Protein AF-A0A9D9LD40-F1 (afdb_monomer)

Nearest PDB structures (foldseek):
  7kv1-assembly2_B  TM=4.512E-01  e=3.272E+00  Bacteroides uniformis ATCC 8492
  7v1m-assembly1_H  TM=1.957E-01  e=2.799E+00  Homo sapiens

Solvent-accessible surface area (backbone atoms only — not comparable to full-atom values): 10140 Å² total; per-residue (Å²): 110,72,76,48,33,75,79,38,49,68,60,31,50,49,57,53,47,55,66,62,25,74,88,54,31,44,98,72,27,47,59,48,51,46,102,87,42,67,86,43,57,56,64,64,54,61,43,52,51,49,54,52,50,46,51,56,40,19,72,72,70,75,53,64,65,59,68,61,50,52,56,50,50,57,48,50,52,40,30,52,50,31,47,54,64,69,35,19,78,81,74,60,50,53,25,43,73,62,44,63,86,60,51,81,81,49,103,51,63,59,89,67,59,61,92,91,62,84,60,82,35,70,67,43,31,52,46,49,32,52,30,26,48,34,47,22,54,48,22,48,60,46,23,77,82,40,66,84,30,45,65,50,19,55,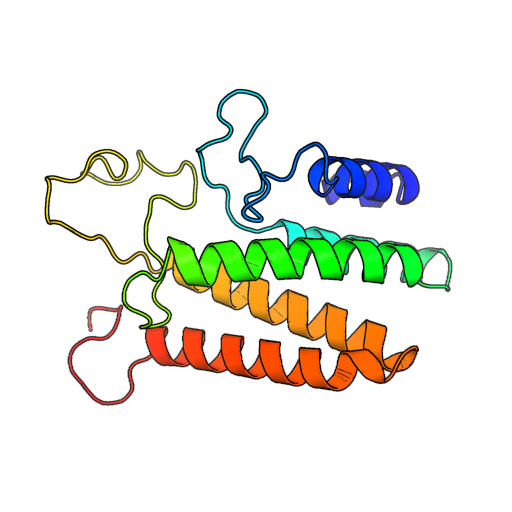52,23,48,50,50,26,50,48,28,50,47,51,55,57,39,92,84,58,107,70,44,84,62,90,130

pLDDT: mean 71.24, std 18.13, range [35.47, 97.19]

Sequence (179 aa):
MPALTLVDSNFGKQQLSVLLEAVYMHTSGQLPAYEWNFGDVNAPVHAWSTIFTYRLDKMRTGVGDTQWLKACFNKLSLNFTWWVNRVDLSGRNVFEGGFLGLDNISPIDRSNLRAGVTLEQSDGTAWMTLFSQNMVEIAAELSMSDPSYAPMTLKFVGHSMWIAAAMDRVGDDTGMWDE

Mean predicted aligned error: 11.38 Å

Secondary structure (DSSP, 8-state):
-HHHHTT-HHHHHHHHHHHTSTTTS-TTSPPPSBTTBTT-----THHHHHHHHHHHHHHHHSS--HHHHHHHHHHHHHHHHHHHHHH-TTSSS--BS-TTS-TTSSSS-TTSPPTT---B-HHHHHHHHHHHHHHHHHHHHHHTT-GGGHHHHHHHHHHHHHHHHHHH-TTSS--SS--

Radius of gyration: 17.43 Å; Cα contacts (8 Å, |Δi|>4): 215; chains: 1; bounding box: 48×30×49 Å

Foldseek 3Di:
DLVVLVVPLVVLLVVLCVQLDPVQQDPQLQRAPDPPGRPDAELPCSLVSLLSSQVSVCVVVVDGPLVSLVSSLVSLVSNLVSQQVPQPVVNQLFGFADHHVCLPVDPDRRHDDDPPDTDGDPVNLVSSLVSLVSSLVSLVVSCVVPVVSVVVNVVSVVSNVSSVCSQVVPPDPDHPDDD

Structure (mmCIF, N/CA/C/O backbone):
data_AF-A0A9D9LD40-F1
#
_entry.id   AF-A0A9D9LD40-F1
#
loop_
_atom_site.group_PDB
_atom_site.id
_atom_site.type_symbol
_atom_site.label_atom_id
_atom_site.label_alt_id
_atom_site.label_comp_id
_atom_site.label_asym_id
_atom_site.label_entity_id
_atom_site.label_seq_id
_atom_site.pdbx_PDB_ins_code
_atom_site.Cartn_x
_atom_site.Cartn_y
_atom_site.Cartn_z
_atom_site.occupancy
_atom_site.B_iso_or_equiv
_atom_site.auth_seq_id
_atom_site.auth_comp_id
_atom_site.auth_asym_id
_atom_site.auth_atom_id
_atom_site.pdbx_PDB_model_num
ATOM 1 N N . MET A 1 1 ? -13.020 10.174 -4.757 1.00 55.22 1 MET A N 1
ATOM 2 C CA . MET A 1 1 ? -13.313 9.554 -3.443 1.00 55.22 1 MET A CA 1
ATOM 3 C C . MET A 1 1 ? -13.100 10.482 -2.237 1.00 55.22 1 MET A C 1
ATOM 5 O O . MET A 1 1 ? -14.052 10.615 -1.479 1.00 55.22 1 MET A O 1
ATOM 9 N N . PRO A 1 2 ? -11.961 11.188 -2.049 1.00 51.31 2 PRO A N 1
ATOM 10 C CA . PRO A 1 2 ? -11.686 11.944 -0.809 1.00 51.31 2 PRO A CA 1
ATOM 11 C C . PRO A 1 2 ? -12.700 13.053 -0.489 1.00 51.31 2 PRO A C 1
ATOM 13 O O . PRO A 1 2 ? -13.013 13.300 0.672 1.00 51.31 2 PRO A O 1
ATOM 16 N N . ALA A 1 3 ? -13.245 13.699 -1.526 1.00 59.94 3 ALA A N 1
ATOM 17 C CA . ALA A 1 3 ? -14.232 14.767 -1.381 1.00 59.94 3 ALA A CA 1
ATOM 18 C C . ALA A 1 3 ? -15.560 14.287 -0.762 1.00 59.94 3 ALA A C 1
ATOM 20 O O . ALA A 1 3 ? -16.191 15.036 -0.025 1.00 59.94 3 ALA A O 1
ATOM 21 N N . LEU A 1 4 ? -15.967 13.037 -1.014 1.00 61.47 4 LEU A N 1
ATOM 22 C CA . LEU A 1 4 ? -17.199 12.470 -0.451 1.00 61.47 4 LEU A CA 1
ATOM 23 C C . LEU A 1 4 ? -17.014 12.076 1.015 1.00 61.47 4 LEU A C 1
ATOM 25 O O . LEU A 1 4 ? -17.920 12.288 1.814 1.00 61.47 4 LEU A O 1
ATOM 29 N N . THR A 1 5 ? -15.818 11.618 1.397 1.00 59.72 5 THR A N 1
ATOM 30 C CA . THR A 1 5 ? -15.482 11.324 2.798 1.00 59.72 5 THR A CA 1
ATOM 31 C C . THR A 1 5 ? -15.589 12.571 3.688 1.00 59.72 5 THR A C 1
ATOM 33 O O . THR A 1 5 ? -15.908 12.469 4.873 1.00 59.72 5 THR A O 1
ATOM 36 N N . LEU A 1 6 ? -15.388 13.774 3.131 1.00 62.31 6 LEU A N 1
ATOM 37 C CA . LEU A 1 6 ? -15.593 15.038 3.849 1.00 62.31 6 LEU A CA 1
ATOM 38 C C . LEU A 1 6 ? -17.066 15.320 4.184 1.00 62.31 6 LEU A C 1
ATOM 40 O O . LEU A 1 6 ? -17.320 16.084 5.110 1.00 62.31 6 LEU A O 1
ATOM 44 N N . VAL A 1 7 ? -18.022 14.697 3.502 1.00 70.25 7 VAL A N 1
ATOM 45 C CA . VAL A 1 7 ? -19.457 14.876 3.770 1.00 70.25 7 VAL A CA 1
ATOM 46 C C . VAL A 1 7 ? -20.017 13.676 4.537 1.00 70.25 7 VAL A C 1
ATOM 48 O O . VAL A 1 7 ? -20.700 13.865 5.538 1.00 70.25 7 VAL A O 1
ATOM 51 N N . ASP A 1 8 ? -19.660 12.457 4.128 1.00 74.50 8 ASP A N 1
ATOM 52 C CA . ASP A 1 8 ? -20.092 11.203 4.750 1.00 74.50 8 ASP A CA 1
ATOM 53 C C . ASP A 1 8 ? -18.932 10.192 4.768 1.00 74.50 8 ASP A C 1
ATOM 55 O O . ASP A 1 8 ? -18.522 9.649 3.735 1.00 74.50 8 ASP A O 1
ATOM 59 N N . SER A 1 9 ? -18.376 9.942 5.960 1.00 73.50 9 SER A N 1
ATOM 60 C CA . SER A 1 9 ? -17.251 9.014 6.114 1.00 73.50 9 SER A CA 1
ATOM 61 C C . SER A 1 9 ? -17.658 7.556 5.910 1.00 73.50 9 SER A C 1
ATOM 63 O O . SER A 1 9 ? -16.861 6.787 5.373 1.00 73.50 9 SER A O 1
ATOM 65 N N . ASN A 1 10 ? -18.890 7.172 6.255 1.00 72.94 10 ASN A N 1
ATOM 66 C CA . ASN A 1 10 ? -19.381 5.808 6.067 1.00 72.94 10 ASN A CA 1
ATOM 67 C C . ASN A 1 10 ? -19.592 5.505 4.585 1.00 72.94 10 ASN A C 1
ATOM 69 O O . ASN A 1 10 ? -19.158 4.458 4.104 1.00 72.94 10 ASN A O 1
ATOM 73 N N . PHE A 1 11 ? -20.179 6.442 3.842 1.00 72.50 11 PHE A N 1
ATOM 74 C CA . PHE A 1 11 ? -20.323 6.309 2.397 1.00 72.50 11 PHE A CA 1
ATOM 75 C C . PHE A 1 11 ? -18.958 6.290 1.695 1.00 72.50 11 PHE A C 1
ATOM 77 O O . PHE A 1 11 ? -18.707 5.425 0.856 1.00 72.50 11 PHE A O 1
ATOM 84 N N . GLY A 1 12 ? -18.027 7.170 2.084 1.00 71.00 12 GLY A N 1
ATOM 85 C CA . GLY A 1 12 ? -16.656 7.166 1.556 1.00 71.00 12 GLY A CA 1
ATOM 86 C C . GLY A 1 12 ? -15.923 5.840 1.800 1.00 71.00 12 GLY A C 1
ATOM 87 O O . GLY A 1 12 ? -15.297 5.297 0.885 1.00 71.00 12 GLY A O 1
ATOM 88 N N . LYS A 1 13 ? -16.058 5.26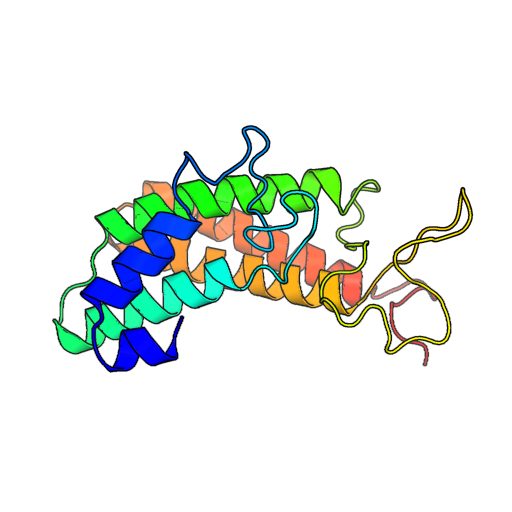6 3.006 1.00 74.25 13 LYS A N 1
ATOM 89 C CA . LYS A 1 13 ? -15.543 3.926 3.327 1.00 74.25 13 LYS A CA 1
ATOM 90 C C . LYS A 1 13 ? -16.197 2.840 2.482 1.00 74.25 13 LYS A C 1
ATOM 92 O O . LYS A 1 13 ? -15.481 1.978 1.979 1.00 74.25 13 LYS A O 1
ATOM 97 N N . GLN A 1 14 ? -17.519 2.853 2.308 1.00 75.44 14 GLN A N 1
ATOM 98 C CA . GLN A 1 14 ? -18.219 1.862 1.481 1.00 75.44 14 GLN A CA 1
ATOM 99 C C . GLN A 1 14 ? -17.734 1.904 0.032 1.00 75.44 14 GLN A C 1
ATOM 101 O O . GLN A 1 14 ? -17.376 0.868 -0.517 1.00 75.44 14 GLN A O 1
ATOM 106 N N . GLN A 1 15 ? -17.616 3.095 -0.551 1.00 68.69 15 GLN A N 1
ATOM 107 C CA . GLN A 1 15 ? -17.140 3.270 -1.923 1.00 68.69 15 GLN A CA 1
ATOM 108 C C . GLN A 1 15 ? -15.704 2.750 -2.125 1.00 68.69 15 GLN A C 1
ATOM 110 O O . GLN A 1 15 ? -15.427 2.043 -3.092 1.00 68.69 15 GLN A O 1
ATOM 115 N N . LEU A 1 16 ? -14.793 3.024 -1.183 1.00 68.25 16 LEU A N 1
ATOM 116 C CA . LEU A 1 16 ? -13.445 2.439 -1.201 1.00 68.25 16 LEU A CA 1
ATOM 117 C C . LEU A 1 16 ? -13.458 0.921 -0.973 1.00 68.25 16 LEU A C 1
ATOM 119 O O . LEU A 1 16 ? -12.677 0.203 -1.591 1.00 68.25 16 LEU A O 1
ATOM 123 N N . SER A 1 17 ? -14.342 0.422 -0.107 1.00 68.25 17 SER A N 1
ATOM 124 C CA . SER A 1 17 ? -14.444 -1.013 0.186 1.00 68.25 17 SER A CA 1
ATOM 125 C C . SER A 1 17 ? -14.890 -1.814 -1.030 1.00 68.25 17 SER A C 1
ATOM 127 O O . SER A 1 17 ? -14.349 -2.898 -1.230 1.00 68.25 17 SER A O 1
ATOM 129 N N . VAL A 1 18 ? -15.816 -1.263 -1.825 1.00 61.12 18 VAL A N 1
ATOM 130 C CA . VAL A 1 18 ? -16.312 -1.844 -3.083 1.00 61.12 18 VAL A CA 1
ATOM 131 C C . VAL A 1 18 ? -15.194 -1.913 -4.122 1.00 61.12 18 VAL A C 1
ATOM 133 O O . VAL A 1 18 ? -14.942 -2.975 -4.680 1.00 61.12 18 VAL A O 1
ATOM 136 N N . LEU A 1 19 ? -14.444 -0.824 -4.325 1.00 59.41 19 LEU A N 1
ATOM 137 C CA . LEU A 1 19 ? -13.310 -0.823 -5.263 1.00 59.41 19 LEU A CA 1
ATOM 138 C C . LEU A 1 19 ? -12.200 -1.799 -4.856 1.00 59.41 19 LEU A C 1
ATOM 140 O O . LEU A 1 19 ? -11.522 -2.365 -5.706 1.00 59.41 19 LEU A O 1
ATOM 144 N N . LEU A 1 20 ? -12.022 -2.012 -3.553 1.00 58.59 20 LEU A N 1
ATOM 145 C CA . LEU A 1 20 ? -11.068 -2.976 -3.015 1.00 58.59 20 LEU A CA 1
ATOM 146 C C . LEU A 1 20 ? -11.689 -4.371 -2.814 1.00 58.59 20 LEU A C 1
ATOM 148 O O . LEU A 1 20 ? -11.047 -5.249 -2.239 1.00 58.59 20 LEU A O 1
ATOM 152 N N . GLU A 1 21 ? -12.949 -4.606 -3.173 1.00 56.00 21 GLU A N 1
ATOM 153 C CA . GLU A 1 21 ? -13.633 -5.871 -2.909 1.00 56.00 21 GLU A CA 1
ATOM 154 C C . GLU A 1 21 ? -13.101 -7.001 -3.796 1.00 56.00 21 GLU A C 1
ATOM 156 O O . GLU A 1 21 ? -12.705 -6.792 -4.940 1.00 56.00 21 GLU A O 1
ATOM 161 N N . ALA A 1 22 ? -13.082 -8.228 -3.263 1.00 46.62 22 ALA A N 1
ATOM 162 C CA . ALA A 1 22 ? -12.493 -9.387 -3.943 1.00 46.62 22 ALA A CA 1
ATOM 163 C C . ALA A 1 22 ? -13.195 -9.742 -5.267 1.00 46.62 22 ALA A C 1
ATOM 165 O O . ALA A 1 22 ? -12.624 -10.447 -6.087 1.00 46.62 22 ALA A O 1
ATOM 166 N N . VAL A 1 23 ? -14.421 -9.252 -5.471 1.00 50.12 23 VAL A N 1
ATOM 167 C CA . VAL A 1 23 ? -15.187 -9.438 -6.711 1.00 50.12 23 VAL A CA 1
ATOM 168 C C . VAL A 1 23 ? -14.646 -8.553 -7.840 1.00 50.12 23 VAL A C 1
ATOM 170 O O . VAL A 1 23 ? -14.732 -8.928 -9.004 1.00 50.12 23 VAL A O 1
ATOM 173 N N . TYR A 1 24 ? -14.054 -7.406 -7.494 1.00 50.97 24 TYR A N 1
ATOM 174 C CA . TYR A 1 24 ? -13.469 -6.459 -8.444 1.00 50.97 24 TYR A CA 1
ATOM 175 C C . TYR A 1 24 ? -11.956 -6.632 -8.592 1.00 50.97 24 TYR A C 1
ATOM 177 O O . TYR A 1 24 ? -11.395 -6.216 -9.600 1.00 50.97 24 TYR A O 1
ATOM 185 N N . MET A 1 25 ? -11.288 -7.271 -7.627 1.00 52.81 25 MET A N 1
ATOM 186 C CA . MET A 1 25 ? -9.866 -7.593 -7.717 1.00 52.81 25 MET A CA 1
ATOM 187 C C . MET A 1 25 ? -9.651 -8.889 -8.505 1.00 52.81 25 MET A C 1
ATOM 189 O O . MET A 1 25 ? -10.124 -9.956 -8.116 1.00 52.81 25 MET A O 1
ATOM 193 N N . HIS A 1 26 ? -8.877 -8.817 -9.589 1.00 56.31 26 HIS A N 1
ATOM 194 C CA . HIS A 1 26 ? -8.456 -10.017 -10.308 1.00 56.31 26 HIS A CA 1
ATOM 195 C C . HIS A 1 26 ? -7.624 -10.923 -9.381 1.00 56.31 26 HIS A C 1
ATOM 197 O O . HIS A 1 26 ? -6.902 -10.430 -8.515 1.00 56.31 26 HIS A O 1
ATOM 203 N N . THR A 1 27 ? -7.649 -12.246 -9.582 1.00 56.69 27 THR A N 1
ATOM 204 C CA . THR A 1 27 ? -6.955 -13.232 -8.717 1.00 56.69 27 THR A CA 1
ATOM 205 C C . THR A 1 27 ? -5.446 -13.002 -8.594 1.00 56.69 27 THR A C 1
ATOM 207 O O . THR A 1 27 ? -4.824 -13.450 -7.635 1.00 56.69 27 THR A O 1
ATOM 210 N N . SER A 1 28 ? -4.856 -12.267 -9.537 1.00 56.25 28 SER A N 1
ATOM 211 C CA . SER A 1 28 ? -3.455 -11.840 -9.499 1.00 56.25 28 SER A CA 1
ATOM 212 C C . SER A 1 28 ? -3.176 -10.641 -8.583 1.00 56.25 28 SER A C 1
ATOM 214 O O . SER A 1 28 ? -2.018 -10.256 -8.466 1.00 56.25 28 SER A O 1
ATOM 216 N N . GLY A 1 29 ? -4.196 -10.016 -7.985 1.00 58.91 29 GLY A N 1
ATOM 217 C CA . GLY A 1 29 ? -4.085 -8.786 -7.192 1.00 58.91 29 GLY A CA 1
ATOM 218 C C . GLY A 1 29 ? -4.260 -7.483 -7.987 1.00 58.91 29 GLY A C 1
ATOM 219 O O . GLY A 1 29 ? -4.099 -6.398 -7.425 1.00 58.91 29 GLY A O 1
ATOM 220 N N . GLN A 1 30 ? -4.589 -7.557 -9.282 1.00 61.09 30 GLN A N 1
ATOM 221 C CA . GLN A 1 30 ? -4.833 -6.365 -10.102 1.00 61.09 30 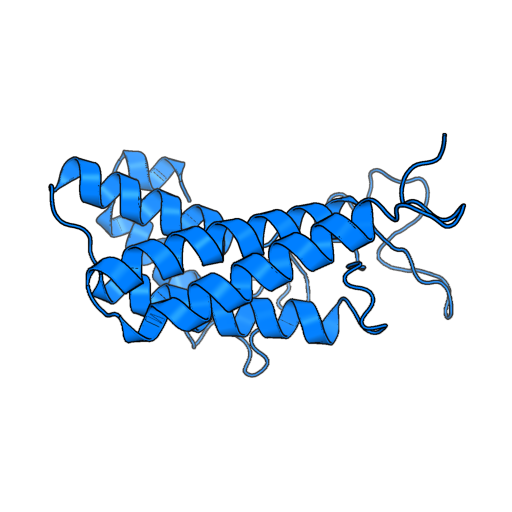GLN A CA 1
ATOM 222 C C . GLN A 1 30 ? -6.160 -5.713 -9.699 1.00 61.09 30 GLN A C 1
ATOM 224 O O . GLN A 1 30 ? -7.189 -6.389 -9.627 1.00 61.09 30 GLN A O 1
ATOM 229 N N . LEU A 1 31 ? -6.123 -4.402 -9.453 1.00 60.06 31 LEU A N 1
ATOM 230 C CA . LEU A 1 31 ? -7.316 -3.567 -9.348 1.00 60.06 31 LEU A CA 1
ATOM 231 C C . LEU A 1 31 ? -7.621 -2.982 -10.734 1.00 60.06 31 LEU A C 1
ATOM 233 O O . LEU A 1 31 ? -6.689 -2.519 -11.393 1.00 60.06 31 LEU A O 1
ATOM 237 N N . PRO A 1 32 ? -8.882 -2.993 -11.187 1.00 54.28 32 PRO A N 1
ATOM 238 C CA . PRO A 1 32 ? -9.248 -2.456 -12.488 1.00 54.28 32 PRO A CA 1
ATOM 239 C C . PRO A 1 32 ? -9.164 -0.928 -12.498 1.00 54.28 32 PRO A C 1
ATOM 241 O O . PRO A 1 32 ? -9.527 -0.277 -11.518 1.00 54.28 32 PRO A O 1
ATOM 244 N N . ALA A 1 33 ? -8.714 -0.347 -13.612 1.00 49.59 33 ALA A N 1
ATOM 245 C CA . ALA A 1 33 ? -8.673 1.104 -13.769 1.00 49.59 33 ALA A CA 1
ATOM 246 C C . ALA A 1 33 ? -10.079 1.727 -13.838 1.00 49.59 33 ALA A C 1
ATOM 248 O O . ALA A 1 33 ? -10.343 2.735 -13.185 1.00 49.59 33 ALA A O 1
ATOM 249 N N . TYR A 1 34 ? -11.002 1.143 -14.602 1.00 48.31 34 TYR A N 1
ATOM 250 C CA . TYR A 1 34 ? -12.391 1.604 -14.706 1.00 48.31 34 TYR A CA 1
ATOM 251 C C . TYR A 1 34 ? -13.289 0.495 -15.273 1.00 48.31 34 TYR A C 1
ATOM 253 O O . TYR A 1 34 ? -12.805 -0.469 -15.861 1.00 48.31 34 TYR A O 1
ATOM 261 N N . GLU A 1 35 ? -14.609 0.643 -15.117 1.00 35.47 35 GLU A N 1
ATOM 262 C CA . GLU A 1 35 ? -15.647 -0.365 -15.434 1.00 35.47 35 GLU A CA 1
ATOM 263 C C . GLU A 1 35 ? -15.658 -0.856 -16.897 1.00 35.47 35 GLU A C 1
ATOM 265 O O . GLU A 1 35 ? -16.314 -1.845 -17.216 1.00 35.47 35 GLU A O 1
ATOM 270 N N . TRP A 1 36 ? -14.918 -0.183 -17.782 1.00 35.91 36 TRP A N 1
ATOM 271 C CA . TRP A 1 36 ? -14.899 -0.424 -19.226 1.00 35.91 36 TRP A CA 1
ATOM 272 C C . TRP A 1 36 ? -13.562 -0.976 -19.747 1.00 35.91 36 TRP A C 1
ATOM 274 O O . TRP A 1 36 ? -13.507 -1.418 -20.893 1.00 35.91 36 TRP A O 1
ATOM 284 N N . ASN A 1 37 ? -12.499 -0.995 -18.927 1.00 38.69 37 ASN A N 1
ATOM 285 C CA . ASN A 1 37 ? -11.225 -1.633 -19.270 1.00 38.69 37 ASN A CA 1
ATOM 286 C C . ASN A 1 37 ? -10.510 -2.169 -18.018 1.00 38.69 37 ASN A C 1
ATOM 288 O O . ASN A 1 37 ? -9.788 -1.460 -17.318 1.00 38.69 37 ASN A O 1
ATOM 292 N N . PHE A 1 38 ? -10.703 -3.462 -17.754 1.00 39.19 38 PHE A N 1
ATOM 293 C CA . PHE A 1 38 ? -10.135 -4.155 -16.593 1.00 39.19 38 PHE A CA 1
ATOM 294 C C . PHE A 1 38 ? -8.621 -4.410 -16.701 1.00 39.19 38 PHE A C 1
ATOM 296 O O . PHE A 1 38 ? -8.009 -4.794 -15.707 1.00 39.19 38 PHE A O 1
ATOM 303 N N . GLY A 1 39 ? -8.031 -4.234 -17.891 1.00 37.62 39 GLY A N 1
ATOM 304 C CA . GLY A 1 39 ? -6.599 -4.428 -18.138 1.00 37.62 39 GLY A CA 1
ATOM 305 C C . GLY A 1 39 ? -5.762 -3.156 -18.008 1.00 37.62 39 GLY A C 1
ATOM 306 O O . GLY A 1 39 ? -4.540 -3.260 -17.923 1.00 37.62 39 GLY A O 1
ATOM 307 N N . ASP A 1 40 ? -6.408 -1.990 -17.985 1.00 45.69 40 ASP A N 1
ATOM 308 C CA . ASP A 1 40 ? -5.740 -0.697 -17.890 1.00 45.69 40 ASP A CA 1
ATOM 309 C C . ASP A 1 40 ? -5.326 -0.394 -16.446 1.00 45.69 40 ASP A C 1
ATOM 311 O O . ASP A 1 40 ? -5.853 -0.979 -15.489 1.00 45.69 40 ASP A O 1
ATOM 315 N N . VAL A 1 41 ? -4.352 0.495 -16.287 1.00 51.25 41 VAL A N 1
ATOM 316 C CA . VAL A 1 41 ? -3.634 0.659 -15.029 1.00 51.25 41 VAL A CA 1
ATOM 317 C C . VAL A 1 41 ? -3.682 2.114 -14.570 1.00 51.25 41 VAL A C 1
ATOM 319 O O . VAL A 1 41 ? -3.060 2.995 -15.150 1.00 51.25 41 VAL A O 1
ATOM 322 N N . ASN A 1 42 ? -4.410 2.368 -13.481 1.00 56.22 42 ASN A N 1
ATOM 323 C CA . ASN A 1 42 ? -4.483 3.693 -12.869 1.00 56.22 42 ASN A CA 1
ATOM 324 C C . ASN A 1 42 ? -3.407 3.884 -11.801 1.00 56.22 42 ASN A C 1
ATOM 326 O O . ASN A 1 42 ? -3.040 2.938 -11.096 1.00 56.22 42 ASN A O 1
ATOM 330 N N . ALA A 1 43 ? -3.004 5.142 -11.598 1.00 57.66 43 ALA A N 1
ATOM 331 C CA . ALA A 1 43 ? -2.181 5.542 -10.465 1.00 57.66 43 ALA A CA 1
ATOM 332 C C . ALA A 1 43 ? -2.724 4.922 -9.155 1.00 57.66 43 ALA A C 1
ATOM 334 O O . ALA A 1 43 ? -3.928 5.013 -8.880 1.00 57.66 43 ALA A O 1
ATOM 335 N N . PRO A 1 44 ? -1.876 4.293 -8.323 1.00 69.88 44 PRO A N 1
ATOM 336 C CA . PRO A 1 44 ? -2.291 3.516 -7.161 1.00 69.88 44 PRO A CA 1
ATOM 337 C C . PRO A 1 44 ? -2.666 4.396 -5.954 1.00 69.88 44 PRO A C 1
ATOM 339 O O . PRO A 1 44 ? -2.212 4.221 -4.823 1.00 69.88 44 PRO A O 1
ATOM 342 N N . VAL A 1 45 ? -3.582 5.335 -6.177 1.00 77.25 45 VAL A N 1
ATOM 343 C CA . VAL A 1 45 ? -4.104 6.298 -5.195 1.00 77.25 45 VAL A CA 1
ATOM 344 C C . VAL A 1 45 ? -4.948 5.653 -4.092 1.00 77.25 45 VAL A C 1
ATOM 346 O O . VAL A 1 45 ? -5.366 6.322 -3.143 1.00 77.25 45 VAL A O 1
ATOM 349 N N . HIS A 1 46 ? -5.226 4.354 -4.203 1.00 83.50 46 HIS A N 1
ATOM 350 C CA . HIS A 1 46 ? -6.053 3.598 -3.268 1.00 83.50 46 HIS A CA 1
ATOM 351 C C . HIS A 1 46 ? -5.435 3.536 -1.866 1.00 83.50 46 HIS A C 1
ATOM 353 O O . HIS A 1 46 ? -6.159 3.678 -0.878 1.00 83.50 46 HIS A O 1
ATOM 359 N N . ALA A 1 47 ? -4.108 3.395 -1.760 1.00 87.25 47 ALA A N 1
ATOM 360 C CA . ALA A 1 47 ? -3.420 3.384 -0.469 1.00 87.25 47 ALA A CA 1
ATOM 361 C C . ALA A 1 47 ? -3.552 4.736 0.248 1.00 87.25 47 ALA A C 1
ATOM 363 O O . ALA A 1 47 ? -3.983 4.789 1.402 1.00 87.25 47 ALA A O 1
ATOM 364 N N . TRP A 1 48 ? -3.297 5.832 -0.472 1.00 87.50 48 TRP A N 1
ATOM 365 C CA . TRP A 1 48 ? -3.481 7.191 0.040 1.00 87.50 48 TRP A CA 1
ATOM 366 C C . TRP A 1 48 ? -4.934 7.466 0.450 1.00 87.50 48 TRP A C 1
ATOM 368 O O . TRP A 1 48 ? -5.205 7.941 1.553 1.00 87.50 48 TRP A O 1
ATOM 378 N N . SER A 1 49 ? -5.894 7.094 -0.401 1.00 85.31 49 SER A N 1
ATOM 379 C CA . SER A 1 49 ? -7.322 7.284 -0.119 1.00 85.31 49 SER A CA 1
ATOM 380 C C . SER A 1 49 ? -7.773 6.516 1.129 1.00 85.31 49 SER A C 1
ATOM 382 O O . SER A 1 49 ? -8.616 7.008 1.885 1.00 85.31 49 SER A O 1
ATOM 384 N N . THR A 1 50 ? -7.195 5.335 1.366 1.00 88.31 50 THR A N 1
ATOM 385 C CA . THR A 1 50 ? -7.475 4.491 2.535 1.00 88.31 50 THR A CA 1
ATOM 386 C C . THR A 1 50 ? -7.004 5.158 3.825 1.00 88.31 50 THR A C 1
ATOM 388 O O . THR A 1 50 ? -7.812 5.359 4.734 1.00 88.31 50 THR A O 1
ATOM 391 N N . ILE A 1 51 ? -5.725 5.550 3.907 1.00 91.75 51 ILE A N 1
ATOM 392 C CA . ILE A 1 51 ? -5.178 6.162 5.128 1.00 91.75 51 ILE A CA 1
ATOM 393 C C . ILE A 1 51 ? -5.798 7.535 5.405 1.00 91.75 51 ILE A C 1
ATOM 395 O O . ILE A 1 51 ? -6.116 7.848 6.554 1.00 91.75 51 ILE A O 1
ATOM 399 N N . PHE A 1 52 ? -6.059 8.326 4.358 1.00 89.75 52 PHE A N 1
ATOM 400 C CA . PHE A 1 52 ? -6.761 9.603 4.476 1.00 89.75 52 PHE A CA 1
ATOM 401 C C . PHE A 1 52 ? -8.164 9.417 5.067 1.00 89.75 52 PHE A C 1
ATOM 403 O O . PHE A 1 52 ? -8.526 10.087 6.035 1.00 89.75 52 PHE A O 1
ATOM 410 N N . THR A 1 53 ? -8.935 8.467 4.527 1.00 86.56 53 THR A N 1
ATOM 411 C CA . THR A 1 53 ? -10.300 8.181 4.990 1.00 86.56 53 THR A CA 1
ATOM 412 C C . THR A 1 53 ? -10.317 7.691 6.433 1.00 86.56 53 THR A C 1
ATOM 414 O O . THR A 1 53 ? -11.116 8.181 7.230 1.00 86.56 53 THR A O 1
ATOM 417 N N . TYR A 1 54 ? -9.405 6.786 6.795 1.00 91.06 54 TYR A N 1
ATOM 418 C CA . TYR A 1 54 ? -9.268 6.312 8.171 1.00 91.06 54 TYR A CA 1
ATOM 419 C C . TYR A 1 54 ? -8.966 7.454 9.148 1.00 91.06 54 TYR A C 1
ATOM 421 O O . TYR A 1 54 ? -9.620 7.570 10.183 1.00 91.06 54 TYR A O 1
ATOM 429 N N . ARG A 1 55 ? -7.997 8.320 8.820 1.00 91.69 55 ARG A N 1
ATOM 430 C CA . ARG A 1 55 ? -7.615 9.450 9.681 1.00 91.69 55 ARG A CA 1
ATOM 431 C C . ARG A 1 55 ? -8.755 10.440 9.854 1.00 91.69 55 ARG A C 1
ATOM 433 O 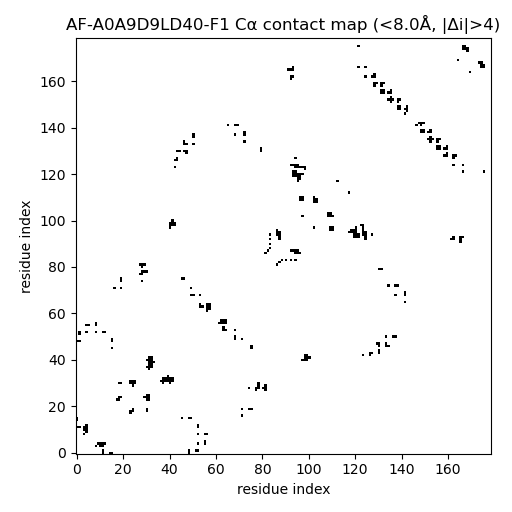O . ARG A 1 55 ? -9.015 10.862 10.976 1.00 91.69 55 ARG A O 1
ATOM 440 N N . LEU A 1 56 ? -9.436 10.787 8.765 1.00 88.12 56 LEU A N 1
ATOM 441 C CA . LEU A 1 56 ? -10.565 11.709 8.803 1.00 88.12 56 LEU A CA 1
ATOM 442 C C . LEU A 1 56 ? -11.706 11.166 9.672 1.00 88.12 56 LEU A C 1
ATOM 444 O O . LEU A 1 56 ? -12.268 11.904 10.477 1.00 88.12 56 LEU A O 1
ATOM 448 N N . ASP A 1 57 ? -12.022 9.879 9.540 1.00 87.25 57 ASP A N 1
ATOM 449 C CA . ASP A 1 57 ? -13.032 9.222 10.367 1.00 87.25 57 ASP A CA 1
ATOM 450 C C . ASP A 1 57 ? -12.620 9.195 11.847 1.00 87.25 57 ASP A C 1
ATOM 452 O O . ASP A 1 57 ? -13.369 9.672 12.697 1.00 87.25 57 ASP A O 1
ATOM 456 N N . LYS A 1 58 ? -11.380 8.779 12.144 1.00 91.25 58 LYS A N 1
ATOM 457 C CA . LYS A 1 58 ? -10.809 8.773 13.502 1.00 91.25 58 LYS A CA 1
ATOM 458 C C . LYS A 1 58 ? -10.821 10.160 14.148 1.00 91.25 58 LYS A C 1
ATOM 460 O O . LYS A 1 58 ? -11.103 10.270 15.336 1.00 91.25 58 LYS A O 1
ATOM 465 N N . MET A 1 59 ? -10.542 11.222 13.389 1.00 90.50 59 MET A N 1
ATOM 466 C CA . MET A 1 59 ? -10.615 12.604 13.884 1.00 90.50 59 MET A CA 1
ATOM 467 C C . MET A 1 59 ? -12.045 13.029 14.237 1.00 90.50 59 MET A C 1
ATOM 469 O O . MET A 1 59 ? -12.230 13.814 15.162 1.00 90.50 59 MET A O 1
ATOM 473 N N . ARG A 1 60 ? -13.054 12.532 13.513 1.00 85.81 60 ARG A N 1
ATOM 474 C CA . ARG A 1 60 ? -14.465 12.890 13.729 1.00 85.81 60 ARG A CA 1
ATOM 475 C C . ARG A 1 60 ? -15.108 12.126 14.873 1.00 85.81 60 ARG A C 1
ATOM 477 O O . ARG A 1 60 ? -15.859 12.706 15.648 1.00 85.81 60 ARG A O 1
ATOM 484 N N . THR A 1 61 ? -14.850 10.828 14.946 1.00 89.06 61 THR A N 1
ATOM 485 C CA . THR A 1 61 ? -15.481 9.924 15.916 1.00 89.06 61 THR A CA 1
ATOM 486 C C . THR A 1 61 ? -14.649 9.767 17.189 1.00 89.06 61 THR A C 1
ATOM 488 O O . THR A 1 61 ? -15.152 9.276 18.196 1.00 89.06 61 THR A O 1
ATOM 491 N N . GLY A 1 62 ? -13.367 10.147 17.147 1.00 91.19 62 GLY A N 1
ATOM 492 C CA . GLY A 1 62 ? -12.377 9.888 18.193 1.00 91.19 62 GLY A CA 1
ATOM 493 C C . GLY A 1 62 ? -11.830 8.455 18.192 1.00 91.19 62 GLY A C 1
ATOM 494 O O . GLY A 1 62 ? -10.849 8.181 18.883 1.00 91.19 62 GLY A O 1
ATOM 495 N N . VAL A 1 63 ? -12.421 7.540 17.415 1.00 90.44 63 VAL A N 1
ATOM 496 C CA . VAL A 1 63 ? -12.067 6.114 17.388 1.00 90.44 63 VAL A CA 1
ATOM 497 C C . VAL A 1 63 ? -11.850 5.664 15.947 1.00 90.44 63 VAL A C 1
ATOM 499 O O . VAL A 1 63 ? -12.719 5.808 15.094 1.00 90.44 63 VAL A O 1
ATOM 502 N N . GLY A 1 64 ? -10.676 5.099 15.669 1.00 90.38 64 GLY A N 1
ATOM 503 C CA . GLY A 1 64 ? -10.350 4.577 14.345 1.00 90.38 64 GLY A CA 1
ATOM 504 C C . GLY A 1 64 ? -10.963 3.199 14.105 1.00 90.38 64 GLY A C 1
ATOM 505 O O . GLY A 1 64 ? -10.902 2.323 14.965 1.00 90.38 64 GLY A O 1
ATOM 506 N N . ASP A 1 65 ? -11.505 2.985 12.910 1.00 93.38 65 ASP A N 1
ATOM 507 C CA . ASP A 1 65 ? -12.021 1.685 12.474 1.00 93.38 65 ASP A CA 1
ATOM 508 C C . ASP A 1 65 ? -10.879 0.754 12.037 1.00 93.38 65 ASP A C 1
ATOM 510 O O . ASP A 1 65 ? -10.527 0.633 10.859 1.00 93.38 65 ASP A O 1
ATOM 514 N N . THR A 1 66 ? -10.236 0.133 13.025 1.00 93.44 66 THR A N 1
ATOM 515 C CA . THR A 1 66 ? -9.067 -0.727 12.813 1.00 93.44 66 THR A CA 1
ATOM 516 C C . THR A 1 66 ? -9.404 -1.973 11.993 1.00 93.44 66 THR A C 1
ATOM 518 O O . THR A 1 66 ? -8.566 -2.434 11.222 1.00 93.44 66 THR A O 1
ATOM 521 N N . GLN A 1 67 ? -10.614 -2.530 12.122 1.00 92.75 67 GLN A N 1
ATOM 522 C CA . GLN A 1 67 ? -11.003 -3.714 11.347 1.00 92.75 67 GLN A CA 1
ATOM 523 C C . GLN A 1 67 ? -11.099 -3.391 9.855 1.00 92.75 67 GLN A C 1
ATOM 525 O O . GLN A 1 67 ? -10.543 -4.123 9.033 1.00 92.75 67 GLN A O 1
ATOM 530 N N . TRP A 1 68 ? -11.729 -2.264 9.509 1.00 91.12 68 TRP A N 1
ATOM 531 C CA . TRP A 1 68 ? -11.775 -1.785 8.130 1.00 91.12 68 TRP A CA 1
ATOM 532 C C . TRP A 1 68 ? -10.374 -1.524 7.567 1.00 91.12 68 TRP A C 1
ATOM 534 O O . TRP A 1 68 ? -10.057 -1.946 6.450 1.00 91.12 68 TRP A O 1
ATOM 544 N N . LEU A 1 69 ? -9.504 -0.894 8.364 1.00 93.88 69 LEU A N 1
ATOM 545 C CA . LEU A 1 69 ? -8.133 -0.597 7.956 1.00 93.88 69 LEU A CA 1
ATOM 546 C C . LEU A 1 69 ? -7.320 -1.877 7.690 1.00 93.88 69 LEU A C 1
ATOM 548 O O . LEU A 1 69 ? -6.636 -1.957 6.670 1.00 93.88 69 LEU A O 1
ATOM 552 N N . LYS A 1 70 ? -7.449 -2.907 8.544 1.00 94.69 70 LYS A N 1
ATOM 553 C CA . LYS A 1 70 ? -6.831 -4.234 8.339 1.00 94.69 70 LYS A CA 1
ATOM 554 C C . LYS A 1 70 ? -7.301 -4.886 7.041 1.00 94.69 70 LYS A C 1
ATOM 556 O O . LYS A 1 70 ? -6.488 -5.397 6.271 1.00 94.69 70 LYS A O 1
ATOM 561 N N . ALA A 1 71 ? -8.608 -4.853 6.775 1.00 89.69 71 ALA A N 1
ATOM 562 C CA . ALA A 1 71 ? -9.169 -5.427 5.557 1.00 89.69 71 ALA A CA 1
ATOM 563 C C . ALA A 1 71 ? -8.599 -4.746 4.302 1.00 89.69 71 ALA A C 1
ATOM 565 O O . ALA A 1 71 ? -8.149 -5.433 3.382 1.00 89.69 71 ALA A O 1
ATOM 566 N N . CYS A 1 72 ? -8.559 -3.410 4.284 1.00 88.44 72 CYS A N 1
ATOM 567 C CA . CYS A 1 72 ? -7.988 -2.648 3.173 1.00 88.44 72 CYS A CA 1
ATOM 568 C C . CYS A 1 72 ? -6.489 -2.919 3.008 1.00 88.44 72 CYS A C 1
ATOM 570 O O . CYS A 1 72 ? -6.034 -3.157 1.892 1.00 88.44 72 CYS A O 1
ATOM 572 N N . PHE A 1 73 ? -5.731 -2.956 4.105 1.00 93.19 73 PHE A N 1
ATOM 573 C CA . PHE A 1 73 ? -4.293 -3.219 4.084 1.00 93.19 73 PHE A CA 1
ATOM 574 C C . PHE A 1 73 ? -3.937 -4.556 3.421 1.00 93.19 73 PHE A C 1
ATOM 576 O O . PHE A 1 73 ? -3.008 -4.617 2.615 1.00 93.19 73 PHE A O 1
ATOM 583 N N . ASN A 1 74 ? -4.688 -5.623 3.707 1.00 90.44 74 ASN A N 1
ATOM 584 C CA . ASN A 1 74 ? -4.448 -6.936 3.102 1.00 90.44 74 ASN A CA 1
ATOM 585 C C . ASN A 1 74 ? -4.624 -6.899 1.577 1.00 90.44 74 ASN A C 1
ATOM 587 O O . ASN A 1 74 ? -3.781 -7.397 0.833 1.00 90.44 74 ASN A O 1
ATOM 591 N N . LYS A 1 75 ? -5.689 -6.246 1.106 1.00 86.25 75 LYS A N 1
ATOM 592 C CA . LYS A 1 75 ? -5.991 -6.078 -0.323 1.00 86.25 75 LYS A CA 1
ATOM 593 C C . LYS A 1 75 ? -4.953 -5.194 -1.021 1.00 86.25 75 LYS A C 1
ATOM 595 O O . LYS A 1 75 ? -4.444 -5.548 -2.080 1.00 86.25 75 LYS A O 1
ATOM 600 N N . LEU A 1 76 ? -4.574 -4.084 -0.391 1.00 88.19 76 LEU A N 1
ATOM 601 C CA . LEU A 1 76 ? -3.518 -3.199 -0.883 1.00 88.19 76 LEU A CA 1
ATOM 602 C C . LEU A 1 76 ? -2.155 -3.902 -0.930 1.00 88.19 76 LEU A C 1
ATOM 604 O O . LEU A 1 76 ? -1.388 -3.662 -1.853 1.00 88.19 76 LEU A O 1
ATOM 608 N N . SER A 1 77 ? -1.867 -4.811 0.004 1.00 89.94 77 SER A N 1
ATOM 609 C CA . SER A 1 77 ? -0.633 -5.609 -0.008 1.00 89.94 77 SER A CA 1
ATOM 610 C C . SER A 1 77 ? -0.571 -6.573 -1.198 1.00 89.94 77 SER A C 1
ATOM 612 O O . SER A 1 77 ? 0.494 -6.742 -1.797 1.00 89.94 77 SER A O 1
ATOM 614 N N . LEU A 1 78 ? -1.705 -7.176 -1.576 1.00 85.44 78 LEU A N 1
ATOM 615 C CA . LEU A 1 78 ? -1.807 -7.986 -2.796 1.00 85.44 78 LEU A CA 1
ATOM 616 C C . LEU A 1 78 ? -1.594 -7.122 -4.042 1.00 85.44 78 LEU A C 1
ATOM 618 O O . LEU A 1 78 ? -0.806 -7.488 -4.912 1.00 85.44 78 LEU A O 1
ATOM 622 N N . ASN A 1 79 ? -2.225 -5.947 -4.088 1.00 83.56 79 ASN A N 1
ATOM 623 C CA . ASN A 1 79 ? -2.069 -5.017 -5.201 1.00 83.56 79 ASN A CA 1
ATOM 624 C C . ASN A 1 79 ? -0.628 -4.505 -5.344 1.00 83.56 79 ASN A C 1
ATOM 626 O O . ASN A 1 79 ? -0.077 -4.532 -6.439 1.00 83.56 79 ASN A O 1
ATOM 630 N N . PHE A 1 80 ? 0.024 -4.135 -4.242 1.00 84.94 80 PHE A N 1
ATOM 631 C CA . PHE A 1 80 ? 1.434 -3.746 -4.242 1.00 84.94 80 PHE A CA 1
ATOM 632 C C . PHE A 1 80 ? 2.336 -4.871 -4.768 1.00 84.94 80 PHE A C 1
ATOM 634 O O . PHE A 1 80 ? 3.251 -4.633 -5.550 1.00 84.94 80 PHE A O 1
ATOM 641 N N . THR A 1 81 ? 2.059 -6.118 -4.379 1.00 83.25 81 THR A N 1
ATOM 642 C CA . THR A 1 81 ? 2.828 -7.279 -4.851 1.00 83.25 81 THR A CA 1
ATOM 643 C C . THR A 1 81 ? 2.641 -7.513 -6.351 1.00 83.25 81 THR A C 1
ATOM 645 O O . THR A 1 81 ? 3.600 -7.855 -7.041 1.00 83.25 81 THR A O 1
ATOM 648 N N . TRP A 1 82 ? 1.433 -7.298 -6.880 1.00 78.50 82 TRP A N 1
ATOM 649 C CA . TRP A 1 82 ? 1.188 -7.332 -8.323 1.00 78.50 82 TRP A CA 1
ATOM 650 C C . TRP A 1 82 ? 2.023 -6.278 -9.056 1.00 78.50 82 TRP A C 1
ATOM 652 O O . TRP A 1 82 ? 2.692 -6.617 -10.031 1.00 78.50 82 TRP A O 1
ATOM 662 N N . TRP A 1 83 ? 2.050 -5.044 -8.544 1.00 74.06 83 TRP A N 1
ATOM 663 C CA . TRP A 1 83 ? 2.841 -3.950 -9.108 1.00 74.06 83 TRP A CA 1
ATOM 664 C C . TRP A 1 83 ? 4.333 -4.277 -9.174 1.00 74.06 83 TRP A C 1
ATOM 666 O O . TRP A 1 83 ? 4.928 -4.195 -10.245 1.00 74.06 83 TRP A O 1
ATOM 676 N N . VAL A 1 84 ? 4.919 -4.721 -8.059 1.00 74.88 84 VAL A N 1
ATOM 677 C CA . VAL A 1 84 ? 6.338 -5.113 -8.003 1.00 74.88 84 VAL A CA 1
ATOM 678 C C . VAL A 1 84 ? 6.647 -6.242 -8.991 1.00 74.88 84 VAL A C 1
ATOM 680 O O . VAL A 1 84 ? 7.642 -6.179 -9.696 1.00 74.88 84 VAL A O 1
ATOM 683 N N . ASN A 1 85 ? 5.783 -7.253 -9.108 1.00 67.88 85 ASN A N 1
ATOM 684 C CA . ASN A 1 85 ? 6.078 -8.424 -9.942 1.00 67.88 85 ASN A CA 1
ATOM 685 C C . ASN A 1 85 ? 5.819 -8.230 -11.444 1.00 67.88 85 ASN A C 1
ATOM 687 O O . ASN A 1 85 ? 6.411 -8.936 -12.259 1.00 67.88 85 ASN A O 1
ATOM 691 N N . ARG A 1 86 ? 4.867 -7.373 -11.831 1.00 61.72 86 ARG A N 1
ATOM 692 C CA . ARG A 1 86 ? 4.446 -7.226 -13.237 1.00 61.72 86 ARG A CA 1
ATOM 693 C C . ARG A 1 86 ? 5.043 -6.018 -13.930 1.00 61.72 86 ARG A C 1
ATOM 695 O O . ARG A 1 86 ? 5.137 -6.040 -15.152 1.00 61.72 86 ARG A O 1
ATOM 702 N N . VAL A 1 87 ? 5.399 -4.994 -13.165 1.00 58.31 87 VAL A N 1
ATOM 703 C CA . VAL A 1 87 ? 5.752 -3.681 -13.706 1.00 58.31 87 VAL A CA 1
ATOM 704 C C . VAL A 1 87 ? 7.219 -3.323 -13.456 1.00 58.31 87 VAL A C 1
ATOM 706 O O . VAL A 1 87 ? 7.762 -2.470 -14.149 1.00 58.31 87 VAL A O 1
ATOM 709 N N . ASP A 1 88 ? 7.891 -4.056 -12.564 1.00 58.78 88 ASP A N 1
ATOM 710 C CA . ASP A 1 88 ? 9.350 -4.104 -12.449 1.00 58.78 88 ASP A CA 1
ATOM 711 C C . ASP A 1 88 ? 9.874 -5.490 -12.876 1.00 58.78 88 ASP A C 1
ATOM 713 O O . ASP A 1 88 ? 10.387 -6.282 -12.087 1.00 58.78 88 ASP A O 1
ATOM 717 N N . LEU A 1 89 ? 9.726 -5.812 -14.166 1.00 56.06 89 LEU A N 1
ATOM 718 C CA . LEU A 1 89 ? 10.154 -7.104 -14.733 1.00 56.06 89 LEU A CA 1
ATOM 719 C C . LEU A 1 89 ? 11.663 -7.361 -14.583 1.00 56.06 89 LEU A C 1
ATOM 721 O O . LEU A 1 89 ? 12.105 -8.507 -14.654 1.00 56.06 89 LEU A O 1
ATOM 725 N N . SER A 1 90 ? 12.450 -6.299 -14.391 1.00 57.81 90 SER A N 1
ATOM 726 C CA . SER A 1 90 ? 13.904 -6.368 -14.238 1.00 57.81 90 SER A CA 1
ATOM 727 C C . SER A 1 90 ? 14.381 -6.419 -12.781 1.00 57.81 90 SER A C 1
ATOM 729 O O . SER A 1 90 ? 15.574 -6.609 -12.553 1.00 57.81 90 SER A O 1
ATOM 731 N N . GLY A 1 91 ? 13.479 -6.269 -11.803 1.00 61.16 91 GLY A N 1
ATOM 732 C CA . GLY A 1 91 ? 13.813 -6.247 -10.376 1.00 61.16 91 GLY A CA 1
ATOM 733 C C . GLY A 1 91 ? 14.680 -5.055 -9.957 1.00 61.16 91 GLY A C 1
ATOM 734 O O . GLY A 1 91 ? 15.429 -5.153 -8.983 1.00 61.16 91 GLY A O 1
ATOM 735 N N . ARG A 1 92 ? 14.644 -3.953 -10.714 1.00 58.84 92 ARG A N 1
ATOM 736 C CA . ARG A 1 92 ? 15.468 -2.754 -10.487 1.00 58.84 92 ARG A CA 1
ATOM 737 C C . ARG A 1 92 ? 14.758 -1.687 -9.654 1.00 58.84 92 ARG A C 1
ATOM 739 O O . ARG A 1 92 ? 15.347 -0.645 -9.393 1.00 58.84 92 ARG A O 1
ATOM 746 N N . ASN A 1 93 ? 13.534 -1.951 -9.201 1.00 60.09 93 ASN A N 1
ATOM 747 C CA . ASN A 1 93 ? 12.636 -1.014 -8.525 1.00 60.09 93 ASN A CA 1
ATOM 748 C C . ASN A 1 93 ? 12.318 0.236 -9.366 1.00 60.09 93 ASN A C 1
ATOM 750 O O . ASN A 1 93 ? 12.037 1.299 -8.815 1.00 60.09 93 ASN A O 1
ATOM 754 N N . VAL A 1 94 ? 12.354 0.095 -10.695 1.00 55.69 94 VAL A N 1
ATOM 755 C CA . VAL A 1 94 ? 11.930 1.115 -11.660 1.00 55.69 94 VAL A CA 1
ATOM 756 C C . VAL A 1 94 ? 10.698 0.583 -12.379 1.00 55.69 94 VAL A C 1
ATOM 758 O O . VAL A 1 94 ? 10.716 -0.535 -12.890 1.00 55.69 94 VAL A O 1
ATOM 761 N N . PHE A 1 95 ? 9.615 1.357 -12.371 1.00 63.94 95 PHE A N 1
ATOM 762 C CA . PHE A 1 95 ? 8.301 0.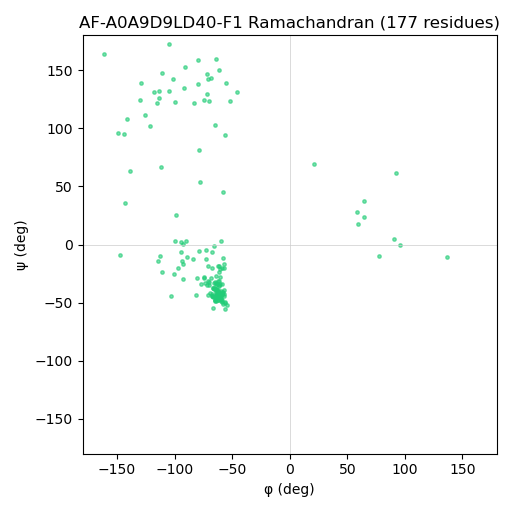898 -12.823 1.00 63.94 95 PHE A CA 1
ATOM 763 C C . PHE A 1 95 ? 7.960 1.479 -14.204 1.00 63.94 95 PHE A C 1
ATOM 765 O O . PHE A 1 95 ? 8.101 2.682 -14.435 1.00 63.94 95 PHE A O 1
ATOM 772 N N . GLU A 1 96 ? 7.508 0.621 -15.122 1.00 58.03 96 GLU A N 1
ATOM 773 C CA . GLU A 1 96 ? 7.197 0.958 -16.523 1.00 58.03 96 GLU A CA 1
ATOM 774 C C . GLU A 1 96 ? 5.673 1.048 -16.798 1.00 58.03 96 GLU A C 1
ATOM 776 O O . GLU A 1 96 ? 4.849 0.696 -15.960 1.00 58.03 96 GLU A O 1
ATOM 781 N N . GLY A 1 97 ? 5.263 1.491 -17.993 1.00 53.62 97 GLY A N 1
ATOM 782 C CA . GLY A 1 97 ? 3.929 1.156 -18.528 1.00 53.62 97 GLY A CA 1
ATOM 783 C C . GLY A 1 97 ? 2.753 2.114 -18.268 1.00 53.62 97 GLY A C 1
ATOM 784 O O . GLY A 1 97 ? 1.732 1.695 -17.735 1.00 53.62 97 GLY A O 1
ATOM 785 N N . GLY A 1 98 ? 2.827 3.361 -18.752 1.00 51.59 98 GLY A N 1
ATOM 786 C CA . GLY A 1 98 ? 1.625 4.139 -19.123 1.00 51.59 98 GLY A CA 1
ATOM 787 C C . GLY A 1 98 ? 0.685 4.490 -17.964 1.00 51.59 98 GLY A C 1
ATOM 788 O O . GLY A 1 98 ? -0.528 4.489 -18.113 1.00 51.59 98 GLY A O 1
ATOM 789 N N . PHE A 1 99 ? 1.260 4.797 -16.806 1.00 54.59 99 PHE A N 1
ATOM 790 C CA . PHE A 1 99 ? 0.641 4.818 -15.474 1.00 54.59 99 PHE A CA 1
ATOM 791 C C . PHE A 1 99 ? -0.562 5.752 -15.208 1.00 54.59 99 PHE A C 1
ATOM 793 O O . PHE A 1 99 ? -0.959 5.897 -14.047 1.00 54.59 99 PHE A O 1
ATOM 800 N N . LEU A 1 100 ? -1.084 6.491 -16.189 1.00 52.50 100 LEU A N 1
ATOM 801 C CA . LEU A 1 100 ? -1.715 7.779 -15.872 1.00 52.50 100 LEU A CA 1
ATOM 802 C C . LEU A 1 100 ? -2.896 8.225 -16.735 1.00 52.50 100 LEU A C 1
ATOM 804 O O . LEU A 1 100 ? -3.492 9.246 -16.393 1.00 52.50 100 LEU A O 1
ATOM 808 N N . GLY A 1 101 ? -3.231 7.560 -17.844 1.00 49.09 101 GLY A N 1
ATOM 809 C CA . GLY A 1 101 ? -4.179 8.151 -18.802 1.00 49.09 101 GLY A CA 1
ATOM 810 C C . GLY A 1 101 ? -3.692 9.509 -19.351 1.00 49.09 101 GLY A C 1
ATOM 811 O O . GLY A 1 101 ? -4.475 10.300 -19.875 1.00 49.09 101 GLY A O 1
ATOM 812 N N . LEU A 1 102 ? -2.388 9.799 -19.203 1.00 48.06 102 LEU A N 1
ATOM 813 C CA . LEU A 1 102 ? -1.660 10.932 -19.800 1.00 48.06 102 LEU A CA 1
ATOM 814 C C . LEU A 1 102 ? -0.901 10.477 -21.055 1.00 48.06 102 LEU A C 1
ATOM 816 O O . LEU A 1 102 ? 0.112 11.058 -21.453 1.00 48.06 102 LEU A O 1
ATOM 820 N N . ASP A 1 103 ? -1.399 9.413 -21.669 1.00 50.72 103 ASP A N 1
ATOM 821 C CA . ASP A 1 103 ? -0.811 8.661 -22.777 1.00 50.72 103 ASP A CA 1
ATOM 822 C C . ASP A 1 103 ? -0.580 9.562 -24.004 1.00 50.72 103 ASP A C 1
ATOM 824 O O . ASP A 1 103 ? 0.288 9.292 -24.828 1.00 50.72 103 ASP A O 1
ATOM 828 N N . ASN A 1 104 ? -1.295 10.693 -24.055 1.00 46.66 104 ASN A N 1
ATOM 829 C CA . ASN A 1 104 ? -1.323 11.654 -25.155 1.00 46.66 104 ASN A CA 1
ATOM 830 C C . ASN A 1 104 ? -0.445 12.908 -24.961 1.00 46.66 104 ASN A C 1
ATOM 832 O O . ASN A 1 104 ? -0.486 13.799 -25.805 1.00 46.66 104 ASN A O 1
ATOM 836 N N . ILE A 1 105 ? 0.322 13.038 -23.869 1.00 45.69 105 ILE A N 1
ATOM 837 C CA . ILE A 1 105 ? 1.147 14.247 -23.611 1.00 45.69 105 ILE A CA 1
ATOM 838 C C . ILE A 1 105 ? 2.586 14.091 -24.149 1.00 45.69 105 ILE A C 1
ATOM 840 O O . ILE A 1 105 ? 3.409 15.000 -24.074 1.00 45.69 105 ILE A O 1
ATOM 844 N N . SER A 1 106 ? 2.906 12.948 -24.759 1.00 46.66 106 SER A N 1
ATOM 845 C CA . SER A 1 106 ? 4.217 12.669 -25.351 1.00 46.66 106 SER A CA 1
ATOM 846 C C . SER A 1 106 ? 4.128 12.596 -26.873 1.00 46.66 106 SER A C 1
ATOM 848 O O . SER A 1 106 ? 3.125 12.111 -27.387 1.00 46.66 106 SER A O 1
ATOM 850 N N . PRO A 1 107 ? 5.178 12.990 -27.619 1.00 50.16 107 PRO A N 1
ATOM 851 C CA . PRO A 1 107 ? 5.229 12.787 -29.071 1.00 50.16 107 PRO A CA 1
ATOM 852 C C . PRO A 1 107 ? 5.296 11.302 -29.487 1.00 50.16 107 PRO A C 1
ATOM 854 O O . PRO A 1 107 ? 5.332 11.007 -30.680 1.00 50.16 107 PRO A O 1
ATOM 857 N N . ILE A 1 108 ? 5.329 10.374 -28.524 1.00 48.88 108 ILE A N 1
ATOM 858 C CA . ILE A 1 108 ? 5.365 8.924 -28.718 1.00 48.88 108 ILE A CA 1
ATOM 859 C C . ILE A 1 108 ? 4.100 8.324 -28.099 1.00 48.88 108 ILE A C 1
ATOM 861 O O . ILE A 1 108 ? 3.798 8.606 -26.941 1.00 48.88 108 ILE A O 1
ATOM 865 N N . ASP A 1 109 ? 3.405 7.470 -28.854 1.00 54.25 109 ASP A N 1
ATOM 866 C CA . ASP A 1 109 ? 2.325 6.626 -28.335 1.00 54.25 109 ASP A CA 1
ATOM 867 C C . ASP A 1 109 ? 2.908 5.628 -27.322 1.00 54.25 109 ASP A C 1
ATOM 869 O O . ASP A 1 109 ? 3.585 4.657 -27.673 1.00 54.25 109 ASP A O 1
ATOM 873 N N . ARG A 1 110 ? 2.687 5.926 -26.039 1.00 56.75 110 ARG A N 1
ATOM 874 C CA . ARG A 1 110 ? 3.224 5.178 -24.893 1.00 56.75 110 ARG A CA 1
ATOM 875 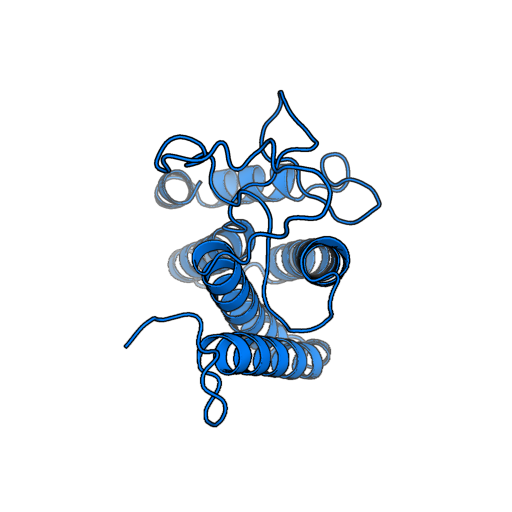C C . ARG A 1 110 ? 2.562 3.811 -24.722 1.00 56.75 110 ARG A C 1
ATOM 877 O O . ARG A 1 110 ? 3.136 2.950 -24.062 1.00 56.75 110 ARG A O 1
ATOM 884 N N . SER A 1 111 ? 1.392 3.617 -25.325 1.00 52.78 111 SER A N 1
ATOM 885 C CA . SER A 1 111 ? 0.591 2.395 -25.233 1.00 52.78 111 SER A CA 1
ATOM 886 C C . SER A 1 111 ? 0.953 1.382 -26.322 1.00 52.78 111 SER A C 1
ATOM 888 O O . SER A 1 111 ? 0.534 0.227 -26.253 1.00 52.78 111 SER A O 1
ATOM 890 N N . ASN A 1 112 ? 1.749 1.788 -27.320 1.00 54.59 112 ASN A N 1
ATOM 891 C CA . ASN A 1 112 ? 2.119 0.954 -28.462 1.00 54.59 112 ASN A CA 1
ATOM 892 C C . ASN A 1 112 ? 3.604 1.121 -28.836 1.00 54.59 112 ASN A C 1
ATOM 894 O O . ASN A 1 112 ? 3.968 1.595 -29.916 1.00 54.59 112 ASN A O 1
ATOM 898 N N . LEU A 1 113 ? 4.485 0.737 -27.907 1.00 57.84 113 LEU A N 1
ATOM 899 C CA . LEU A 1 113 ? 5.931 0.740 -28.130 1.00 57.84 113 LEU A CA 1
ATOM 900 C C . LEU A 1 113 ? 6.332 -0.327 -29.163 1.00 57.84 113 LEU A C 1
ATOM 902 O O . LEU A 1 113 ? 5.784 -1.431 -29.197 1.00 57.84 113 LEU A O 1
ATOM 906 N N . ARG A 1 114 ? 7.331 -0.018 -30.005 1.00 57.41 114 ARG A N 1
ATOM 907 C CA . ARG A 1 114 ? 7.943 -1.019 -30.897 1.00 57.41 114 ARG A CA 1
ATOM 908 C C . ARG A 1 114 ? 8.441 -2.206 -30.068 1.00 57.41 114 ARG A C 1
ATOM 910 O O . ARG A 1 114 ? 9.053 -2.015 -29.021 1.00 57.41 114 ARG A O 1
ATOM 917 N N . ALA A 1 115 ? 8.234 -3.422 -30.575 1.00 55.50 115 ALA A N 1
ATOM 918 C CA . ALA A 1 115 ? 8.697 -4.641 -29.919 1.00 55.50 115 ALA A CA 1
ATOM 919 C C . ALA A 1 115 ? 10.196 -4.550 -29.567 1.00 55.50 115 ALA A C 1
ATOM 921 O O . ALA A 1 115 ? 11.026 -4.311 -30.445 1.00 55.50 115 ALA A O 1
ATOM 922 N N . GLY A 1 116 ? 10.522 -4.735 -28.284 1.00 57.28 116 GLY A N 1
ATOM 923 C CA . GLY A 1 116 ? 11.889 -4.664 -27.753 1.00 57.28 116 GLY A CA 1
ATOM 924 C C . GLY A 1 116 ? 12.296 -3.316 -27.147 1.00 57.28 116 GLY A C 1
ATOM 925 O O . GLY A 1 116 ? 13.418 -3.209 -26.664 1.00 57.28 116 GLY A O 1
ATOM 926 N N . VAL A 1 117 ? 11.419 -2.307 -27.149 1.00 56.06 117 VAL A N 1
ATOM 927 C CA . VAL A 1 117 ? 11.650 -1.028 -26.459 1.00 56.06 117 VAL A CA 1
ATOM 928 C C . VAL A 1 117 ? 10.904 -1.025 -25.127 1.00 56.06 117 VAL A C 1
ATOM 930 O O . VAL A 1 117 ? 9.684 -1.179 -25.106 1.00 56.06 117 VAL A O 1
ATOM 933 N N . THR A 1 118 ? 11.634 -0.824 -24.033 1.00 54.91 118 THR A N 1
ATOM 934 C CA . THR A 1 118 ? 11.086 -0.559 -22.697 1.00 54.91 118 THR A CA 1
ATOM 935 C C . THR A 1 118 ? 11.184 0.933 -22.389 1.00 54.91 118 THR A C 1
ATOM 937 O O . THR A 1 118 ? 12.142 1.597 -22.788 1.00 54.91 118 THR A O 1
ATOM 940 N N . LEU A 1 119 ? 10.167 1.480 -21.721 1.00 56.97 119 LEU A N 1
ATOM 941 C CA . LEU A 1 119 ? 10.129 2.883 -21.313 1.00 56.97 119 LEU A CA 1
ATOM 942 C C . LEU A 1 119 ? 9.986 2.950 -19.794 1.00 56.97 119 LEU A C 1
ATOM 944 O O . LEU A 1 119 ? 8.891 2.779 -19.255 1.00 56.97 119 LEU A O 1
ATOM 948 N N . GLU A 1 120 ? 11.103 3.222 -19.127 1.00 56.66 120 GLU A N 1
ATOM 949 C CA . GLU A 1 120 ? 11.155 3.534 -17.699 1.00 56.66 120 GLU A CA 1
ATOM 950 C C . GLU A 1 120 ? 10.531 4.918 -17.468 1.00 56.66 120 GLU A C 1
ATOM 952 O O . GLU A 1 120 ? 10.926 5.900 -18.100 1.00 56.66 120 GLU A O 1
ATOM 957 N N . GLN A 1 121 ? 9.508 4.999 -16.610 1.00 61.50 121 GLN A N 1
ATOM 958 C CA . GLN A 1 121 ? 8.786 6.246 -16.344 1.00 61.50 121 GLN A CA 1
ATOM 959 C C . GLN A 1 121 ? 8.983 6.677 -14.887 1.00 61.50 121 GLN A C 1
ATOM 961 O O . GLN A 1 121 ? 8.614 5.969 -13.943 1.00 61.50 121 GLN A O 1
ATOM 966 N N . SER A 1 122 ? 9.520 7.884 -14.702 1.00 59.50 122 SER A N 1
ATOM 967 C CA . SER A 1 122 ? 9.715 8.504 -13.386 1.00 59.50 122 SER A CA 1
ATOM 968 C C . SER A 1 122 ? 8.398 8.668 -12.621 1.00 59.50 122 SER A C 1
ATOM 970 O O . SER A 1 122 ? 8.364 8.455 -11.409 1.00 59.50 122 SER A O 1
ATOM 972 N N . ASP A 1 123 ? 7.296 8.932 -13.328 1.00 61.94 123 ASP A N 1
ATOM 973 C CA . ASP A 1 123 ? 5.961 9.086 -12.743 1.00 61.94 123 ASP A CA 1
ATOM 974 C C . ASP A 1 123 ? 5.449 7.796 -12.076 1.00 61.94 123 ASP A C 1
ATOM 976 O O . ASP A 1 123 ? 4.975 7.830 -10.939 1.00 61.94 123 ASP A O 1
ATOM 980 N N . GLY A 1 124 ? 5.569 6.642 -12.745 1.00 66.88 124 GLY A N 1
ATOM 981 C CA . GLY A 1 124 ? 5.151 5.348 -12.187 1.00 66.88 124 GLY A CA 1
ATOM 982 C C . GLY A 1 124 ? 5.973 4.958 -10.958 1.00 66.88 124 GLY A C 1
ATOM 983 O O . GLY A 1 124 ? 5.440 4.481 -9.953 1.00 66.88 124 GLY A O 1
ATOM 984 N N . THR A 1 125 ? 7.270 5.262 -10.996 1.00 71.75 125 THR A N 1
ATOM 985 C CA . THR A 1 125 ? 8.188 5.033 -9.876 1.00 71.75 125 THR A CA 1
ATOM 986 C C . THR A 1 125 ? 7.862 5.939 -8.681 1.00 71.75 125 THR A C 1
ATOM 988 O O . THR A 1 125 ? 7.782 5.463 -7.547 1.00 71.75 125 THR A O 1
ATOM 991 N N . ALA A 1 126 ? 7.565 7.221 -8.917 1.00 76.12 126 ALA A N 1
ATOM 992 C CA . ALA A 1 126 ? 7.130 8.147 -7.872 1.00 76.12 126 ALA A CA 1
ATOM 993 C C . ALA A 1 126 ? 5.803 7.709 -7.224 1.00 76.12 126 ALA A C 1
ATOM 995 O O . ALA A 1 126 ? 5.664 7.741 -5.998 1.00 76.12 126 ALA A O 1
ATOM 996 N N . TRP A 1 127 ? 4.845 7.228 -8.022 1.00 79.62 127 TRP A N 1
ATOM 997 C CA . TRP A 1 127 ? 3.589 6.675 -7.513 1.00 79.62 127 TRP A CA 1
ATOM 998 C C . TRP A 1 127 ? 3.791 5.441 -6.637 1.00 79.62 127 TRP A C 1
ATOM 1000 O O . TRP A 1 127 ? 3.112 5.302 -5.618 1.00 79.62 127 TRP A O 1
ATOM 1010 N N . MET A 1 128 ? 4.724 4.561 -6.995 1.00 84.69 128 MET A N 1
ATOM 1011 C CA . MET A 1 128 ? 5.034 3.374 -6.199 1.00 84.69 128 MET A CA 1
ATOM 1012 C C . MET A 1 128 ? 5.781 3.707 -4.905 1.00 84.69 128 MET A C 1
ATOM 1014 O O . MET A 1 128 ? 5.480 3.099 -3.876 1.00 84.69 128 MET A O 1
ATOM 1018 N N . THR A 1 129 ? 6.651 4.723 -4.909 1.00 86.25 129 THR A N 1
ATOM 1019 C CA . THR A 1 129 ? 7.224 5.294 -3.676 1.00 86.25 129 THR A CA 1
ATOM 1020 C C . THR A 1 129 ? 6.128 5.848 -2.767 1.00 86.25 129 THR A C 1
ATOM 1022 O O . THR A 1 129 ? 6.096 5.565 -1.568 1.00 86.25 129 THR A O 1
ATOM 1025 N N . LEU A 1 130 ? 5.178 6.603 -3.323 1.00 86.69 130 LEU A N 1
ATOM 1026 C CA . LEU A 1 130 ? 4.052 7.122 -2.550 1.00 86.69 130 LEU A CA 1
ATOM 1027 C C . LEU A 1 130 ? 3.164 5.982 -2.027 1.00 86.69 130 LEU A C 1
ATOM 1029 O O . LEU A 1 130 ? 2.719 6.022 -0.879 1.00 86.69 130 LEU A O 1
ATOM 1033 N N . PHE A 1 131 ? 2.914 4.939 -2.824 1.00 89.00 131 PHE A N 1
ATOM 1034 C CA . PHE A 1 131 ? 2.197 3.744 -2.373 1.00 89.00 131 PHE A CA 1
ATOM 1035 C C . PHE A 1 131 ? 2.907 3.141 -1.159 1.00 89.00 131 PHE A C 1
ATOM 1037 O O . PHE A 1 131 ? 2.288 3.000 -0.100 1.00 89.00 131 PHE A O 1
ATOM 1044 N N . SER A 1 132 ? 4.198 2.819 -1.273 1.00 91.50 132 SER A N 1
ATOM 1045 C CA . SER A 1 132 ? 4.940 2.175 -0.190 1.00 91.50 132 SER A CA 1
ATOM 1046 C C . SER A 1 132 ? 4.946 3.031 1.078 1.00 91.50 132 SER A C 1
ATOM 1048 O O . SER A 1 132 ? 4.705 2.491 2.156 1.00 91.50 132 SER A O 1
ATOM 1050 N N . GLN A 1 133 ? 5.086 4.355 0.964 1.00 93.12 133 GLN A N 1
ATOM 1051 C CA . GLN A 1 133 ? 4.974 5.281 2.098 1.00 93.12 133 GLN A CA 1
ATOM 1052 C C . GLN A 1 133 ? 3.595 5.225 2.770 1.00 93.12 133 GLN A C 1
ATOM 1054 O O . GLN A 1 133 ? 3.509 5.089 3.990 1.00 93.12 133 GLN A O 1
ATOM 1059 N N . ASN A 1 134 ? 2.503 5.235 2.000 1.00 94.50 134 ASN A N 1
ATOM 1060 C CA . ASN A 1 134 ? 1.159 5.083 2.570 1.00 94.50 134 ASN A CA 1
ATOM 1061 C C . ASN A 1 134 ? 0.987 3.725 3.273 1.00 94.50 134 ASN A C 1
ATOM 1063 O O . ASN A 1 134 ? 0.334 3.640 4.312 1.00 94.50 134 ASN A O 1
ATOM 1067 N N . MET A 1 135 ? 1.596 2.658 2.748 1.00 96.38 135 MET A N 1
ATOM 1068 C CA . MET A 1 135 ? 1.563 1.341 3.390 1.00 96.38 135 MET A CA 1
ATOM 1069 C C . MET A 1 135 ? 2.382 1.291 4.684 1.00 96.38 135 MET A C 1
ATOM 1071 O O . MET A 1 135 ? 1.962 0.606 5.616 1.00 96.38 135 MET A O 1
ATOM 1075 N N . VAL A 1 136 ? 3.487 2.045 4.785 1.00 97.00 136 VAL A N 1
ATOM 1076 C CA . VAL A 1 136 ? 4.203 2.261 6.057 1.00 97.00 136 VAL A CA 1
ATOM 1077 C C . VAL A 1 136 ? 3.271 2.894 7.080 1.00 97.00 136 VAL A C 1
ATOM 1079 O O . VAL A 1 136 ? 3.165 2.392 8.196 1.00 97.00 136 VAL A O 1
ATOM 1082 N N . GLU A 1 137 ? 2.567 3.963 6.703 1.00 95.94 137 GLU A N 1
ATOM 1083 C CA . GLU A 1 137 ? 1.660 4.665 7.614 1.00 95.94 137 GLU A CA 1
ATOM 1084 C C . GLU A 1 137 ? 0.524 3.763 8.107 1.00 95.94 137 GLU A C 1
ATOM 1086 O O . GLU A 1 137 ? 0.232 3.738 9.304 1.00 95.94 137 GLU A O 1
ATOM 1091 N N . ILE A 1 138 ? -0.091 2.991 7.206 1.00 96.69 138 ILE A N 1
ATOM 1092 C CA . ILE A 1 138 ? -1.160 2.054 7.566 1.00 96.69 138 ILE A CA 1
ATOM 1093 C C . ILE A 1 138 ? -0.623 0.947 8.484 1.00 96.69 138 ILE A C 1
ATOM 1095 O O . ILE A 1 138 ? -1.229 0.669 9.517 1.00 96.69 138 ILE A O 1
ATOM 1099 N N . ALA A 1 139 ? 0.508 0.322 8.141 1.00 97.19 139 ALA A N 1
ATOM 1100 C CA . ALA A 1 139 ? 1.093 -0.748 8.949 1.00 97.19 139 ALA A CA 1
ATOM 1101 C C . ALA A 1 139 ? 1.504 -0.253 10.345 1.00 97.19 139 ALA A C 1
ATOM 1103 O O . ALA A 1 139 ? 1.243 -0.933 11.339 1.00 97.19 139 ALA A O 1
ATOM 1104 N N . ALA A 1 140 ? 2.078 0.951 10.433 1.00 96.81 140 ALA A N 1
ATOM 1105 C CA . ALA A 1 140 ? 2.435 1.582 11.698 1.00 96.81 140 ALA A CA 1
ATOM 1106 C C . ALA A 1 140 ? 1.193 1.842 12.563 1.00 96.81 140 ALA A C 1
ATOM 1108 O O . ALA A 1 140 ? 1.173 1.449 13.728 1.00 96.81 140 ALA A O 1
ATOM 1109 N N . GLU A 1 141 ? 0.132 2.417 11.993 1.00 96.19 141 GLU A N 1
ATOM 1110 C CA . GLU A 1 141 ? -1.132 2.643 12.704 1.00 96.19 141 GLU A CA 1
ATOM 1111 C C . GLU A 1 141 ? -1.748 1.327 13.206 1.00 96.19 141 GLU A C 1
ATOM 1113 O O . GLU A 1 141 ? -2.166 1.239 14.360 1.00 96.19 141 GLU A O 1
ATOM 1118 N N . LEU A 1 142 ? -1.758 0.275 12.381 1.00 97.00 142 LEU A N 1
ATOM 1119 C CA . LEU A 1 142 ? -2.250 -1.045 12.785 1.00 97.00 142 LEU A CA 1
ATOM 1120 C C . LEU A 1 142 ? -1.403 -1.653 13.908 1.00 97.00 142 LEU A C 1
ATOM 1122 O O . LEU A 1 142 ? -1.963 -2.215 14.854 1.00 97.00 142 LEU A O 1
ATOM 1126 N N . SER A 1 143 ? -0.079 -1.469 13.852 1.00 97.00 143 SER A N 1
ATOM 1127 C CA . SER A 1 143 ? 0.860 -1.994 14.848 1.00 97.00 143 SER A CA 1
ATOM 1128 C C . SER A 1 143 ? 0.640 -1.448 16.261 1.00 97.00 143 SER A C 1
ATOM 1130 O O . SER A 1 143 ? 0.947 -2.138 17.230 1.00 97.00 143 SER A O 1
ATOM 1132 N N . MET A 1 144 ? 0.019 -0.267 16.388 1.00 93.94 144 MET A N 1
ATOM 1133 C CA . MET A 1 144 ? -0.352 0.319 17.683 1.00 93.94 144 MET A CA 1
ATOM 1134 C C . MET A 1 144 ? -1.383 -0.520 18.447 1.00 93.94 144 MET A C 1
ATOM 1136 O O . MET A 1 144 ? -1.450 -0.454 19.672 1.00 93.94 144 MET A O 1
ATOM 1140 N N . SER A 1 145 ? -2.200 -1.288 17.726 1.00 92.69 145 SER A N 1
ATOM 1141 C CA . SER A 1 145 ? -3.243 -2.155 18.292 1.00 92.69 145 SER A CA 1
ATOM 1142 C C . SER A 1 145 ? -2.937 -3.646 18.135 1.00 92.69 145 SER A C 1
ATOM 1144 O O . SER A 1 145 ? -3.455 -4.467 18.887 1.00 92.69 145 SER A O 1
ATOM 1146 N N . ASP A 1 146 ? -2.107 -4.000 17.156 1.00 95.38 146 ASP A N 1
ATOM 1147 C CA . ASP A 1 146 ? -1.773 -5.371 16.799 1.00 95.38 146 ASP A CA 1
ATOM 1148 C C . ASP A 1 146 ? -0.298 -5.458 16.371 1.00 95.38 146 ASP A C 1
ATOM 1150 O O . ASP A 1 146 ? 0.024 -5.225 15.200 1.00 95.38 146 ASP A O 1
ATOM 1154 N N . PRO A 1 147 ? 0.615 -5.810 17.295 1.00 96.00 147 PRO A N 1
ATOM 1155 C CA . PRO A 1 147 ? 2.054 -5.833 17.033 1.00 96.00 147 PRO A CA 1
ATOM 1156 C C . PRO A 1 147 ? 2.487 -6.731 15.866 1.00 96.00 147 PRO A C 1
ATOM 1158 O O . PRO A 1 147 ? 3.592 -6.559 15.350 1.00 96.00 147 PRO A O 1
ATOM 1161 N N . SER A 1 148 ? 1.636 -7.658 15.404 1.00 96.31 148 SER A N 1
ATOM 1162 C CA . SER A 1 148 ? 1.930 -8.517 14.248 1.00 96.31 148 SER A CA 1
ATOM 1163 C C . SER A 1 148 ? 2.148 -7.742 12.941 1.00 96.31 148 SER A C 1
ATOM 1165 O O . SER A 1 148 ? 2.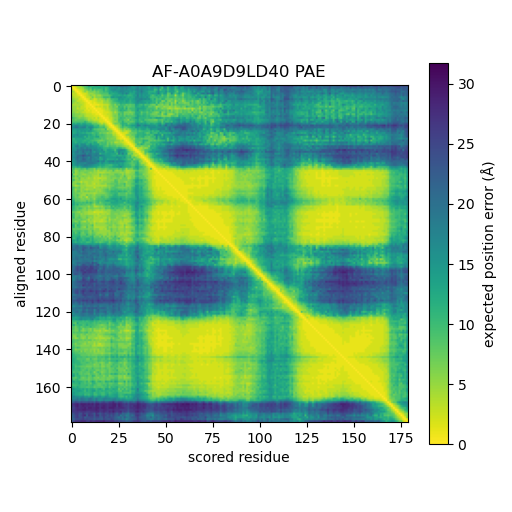777 -8.266 12.023 1.00 96.31 148 SER A O 1
ATOM 1167 N N . TYR A 1 149 ? 1.703 -6.481 12.864 1.00 96.25 149 TYR A N 1
ATOM 1168 C CA . TYR A 1 149 ? 1.916 -5.605 11.706 1.00 96.25 149 TYR A CA 1
ATOM 1169 C C . TYR A 1 149 ? 3.273 -4.881 11.715 1.00 96.25 149 TYR A C 1
ATOM 1171 O O . TYR A 1 149 ? 3.683 -4.365 10.677 1.00 96.25 149 TYR A O 1
ATOM 1179 N N . ALA A 1 150 ? 4.019 -4.872 12.827 1.00 95.44 150 ALA A N 1
ATOM 1180 C CA . ALA A 1 150 ? 5.306 -4.170 12.906 1.00 95.44 150 ALA A CA 1
ATOM 1181 C C . ALA A 1 150 ? 6.348 -4.634 11.856 1.00 95.44 150 ALA A C 1
ATOM 1183 O O . ALA A 1 150 ? 6.992 -3.778 11.241 1.00 95.44 150 ALA A O 1
ATOM 1184 N N . PRO A 1 151 ? 6.496 -5.944 11.554 1.00 97.19 151 PRO A N 1
ATOM 1185 C CA . PRO A 1 151 ? 7.371 -6.394 10.469 1.00 97.19 151 PRO A CA 1
ATOM 1186 C C . PRO A 1 151 ? 6.951 -5.864 9.091 1.00 97.19 151 PRO A C 1
ATOM 1188 O O . PRO A 1 151 ? 7.804 -5.616 8.238 1.00 97.19 151 PRO A O 1
ATOM 1191 N N . MET A 1 152 ? 5.650 -5.652 8.867 1.00 95.94 152 MET A N 1
ATOM 1192 C CA . MET A 1 152 ? 5.157 -5.091 7.609 1.00 95.94 152 MET A CA 1
ATOM 1193 C C . MET A 1 152 ? 5.522 -3.615 7.458 1.00 95.94 152 MET A C 1
ATOM 1195 O O . MET A 1 152 ? 5.852 -3.189 6.353 1.00 95.94 152 MET A O 1
ATOM 1199 N N . THR A 1 153 ? 5.539 -2.849 8.551 1.00 94.81 153 THR A N 1
ATOM 1200 C CA . THR A 1 153 ? 6.053 -1.472 8.549 1.00 94.81 153 THR A CA 1
ATOM 1201 C C . THR A 1 153 ? 7.491 -1.445 8.040 1.00 94.81 153 THR A C 1
ATOM 1203 O O . THR A 1 153 ? 7.798 -0.716 7.099 1.00 94.81 153 THR A O 1
ATOM 1206 N N . LEU A 1 154 ? 8.360 -2.302 8.590 1.00 93.44 154 LEU A N 1
ATOM 1207 C CA . LEU A 1 154 ? 9.757 -2.392 8.160 1.00 93.44 154 LEU A CA 1
ATOM 1208 C C . LEU A 1 154 ? 9.879 -2.815 6.688 1.00 93.44 154 LEU A C 1
ATOM 1210 O O . LEU A 1 154 ? 10.672 -2.237 5.948 1.00 93.44 154 LEU A O 1
ATOM 1214 N N . LYS A 1 155 ? 9.058 -3.777 6.244 1.00 92.88 155 LYS A N 1
ATOM 1215 C CA . LYS A 1 155 ? 9.009 -4.211 4.841 1.00 92.88 155 LYS A CA 1
ATOM 1216 C C . LYS A 1 155 ? 8.722 -3.043 3.893 1.00 92.88 155 LYS A C 1
ATOM 1218 O O . LYS A 1 155 ? 9.434 -2.871 2.905 1.00 92.88 155 LYS A O 1
ATOM 1223 N N . PHE A 1 156 ? 7.700 -2.238 4.178 1.00 94.25 156 PHE A N 1
ATOM 1224 C CA . PHE A 1 156 ? 7.330 -1.117 3.310 1.00 94.25 156 PHE A CA 1
ATOM 1225 C C . PHE A 1 156 ? 8.288 0.076 3.413 1.00 94.25 156 PHE A C 1
ATOM 1227 O O . PHE A 1 156 ? 8.486 0.770 2.415 1.00 94.25 156 PHE A O 1
ATOM 1234 N N . VAL A 1 157 ? 8.949 0.280 4.561 1.00 92.94 157 VAL A N 1
ATOM 1235 C CA . VAL A 1 157 ? 10.066 1.237 4.671 1.00 92.94 157 VAL A CA 1
ATOM 1236 C C . VAL A 1 157 ? 11.200 0.806 3.747 1.00 92.94 157 VAL A C 1
ATOM 1238 O O . VAL A 1 157 ? 11.672 1.615 2.953 1.00 92.94 157 VAL A O 1
ATOM 1241 N N . GLY A 1 158 ? 11.574 -0.477 3.792 1.00 89.62 158 GLY A N 1
ATOM 1242 C CA . GLY A 1 158 ? 12.578 -1.050 2.901 1.00 89.62 158 GLY A CA 1
ATOM 1243 C C . GLY A 1 158 ? 12.235 -0.809 1.434 1.00 89.62 158 GLY A C 1
ATOM 1244 O O . GLY A 1 158 ? 13.046 -0.243 0.712 1.00 89.62 158 GLY A O 1
ATOM 1245 N N . HIS A 1 159 ? 11.017 -1.153 1.001 1.00 89.56 159 HIS A N 1
ATOM 1246 C CA . HIS A 1 159 ? 10.578 -0.869 -0.370 1.00 89.56 159 HIS A CA 1
ATOM 1247 C C . HIS A 1 159 ? 10.649 0.622 -0.717 1.00 89.56 159 HIS A C 1
ATOM 1249 O O . HIS A 1 159 ? 11.174 0.960 -1.769 1.00 89.56 159 HIS A O 1
ATOM 1255 N N . SER A 1 160 ? 10.196 1.516 0.166 1.00 85.94 160 SER A N 1
ATOM 1256 C CA . SER A 1 160 ? 10.256 2.964 -0.088 1.00 85.94 160 SER A CA 1
ATOM 1257 C C . SER A 1 160 ? 11.691 3.448 -0.312 1.00 85.94 160 SER A C 1
ATOM 1259 O O . SER A 1 160 ? 11.938 4.244 -1.211 1.00 85.94 160 SER A O 1
ATOM 1261 N N . MET A 1 161 ? 12.643 2.944 0.480 1.00 85.44 161 MET A N 1
ATOM 1262 C CA . MET A 1 161 ? 14.063 3.275 0.340 1.00 85.44 161 MET A CA 1
ATOM 1263 C C . MET A 1 161 ? 14.670 2.690 -0.935 1.00 85.44 161 MET A C 1
ATOM 1265 O O . MET A 1 161 ? 15.418 3.385 -1.610 1.00 85.44 161 MET A O 1
ATOM 1269 N N . TRP A 1 162 ? 14.340 1.445 -1.287 1.00 82.00 162 TRP A N 1
ATOM 1270 C CA . TRP A 1 162 ? 14.834 0.812 -2.512 1.00 82.00 162 TRP A CA 1
ATOM 1271 C C . TRP A 1 162 ? 14.336 1.514 -3.774 1.00 82.00 162 TRP A C 1
ATOM 1273 O O . TRP A 1 162 ? 15.124 1.734 -4.690 1.00 82.00 162 TRP A O 1
ATOM 1283 N N . ILE A 1 163 ? 13.060 1.907 -3.808 1.00 79.81 163 ILE A N 1
ATOM 1284 C CA . ILE A 1 163 ? 12.490 2.648 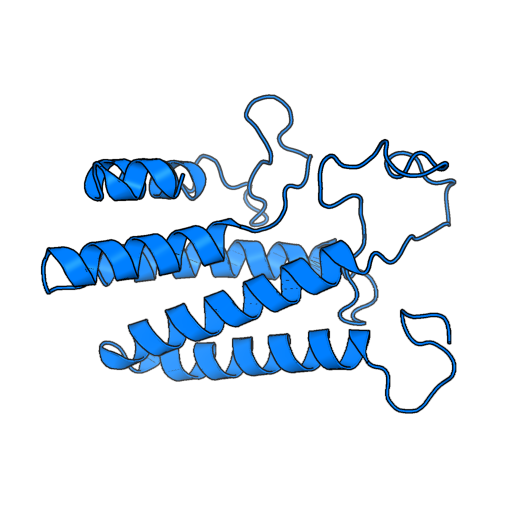-4.939 1.00 79.81 163 ILE A CA 1
ATOM 1285 C C . ILE A 1 163 ? 13.120 4.046 -5.01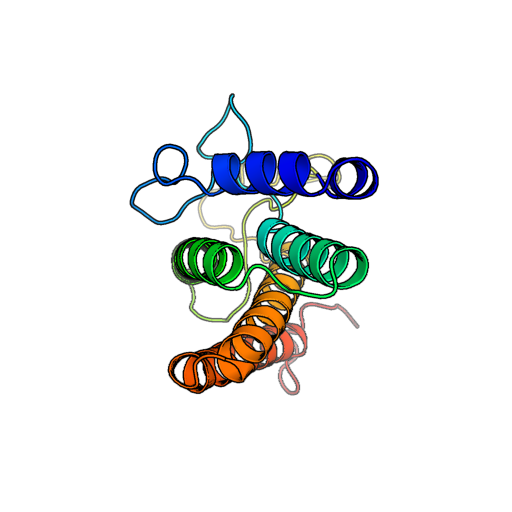8 1.00 79.81 163 ILE A C 1
ATOM 1287 O O . ILE A 1 163 ? 13.557 4.460 -6.088 1.00 79.81 163 ILE A O 1
ATOM 1291 N N . ALA A 1 164 ? 13.261 4.748 -3.888 1.00 77.94 164 ALA A N 1
ATOM 1292 C CA . ALA A 1 164 ? 13.927 6.050 -3.855 1.00 77.94 164 ALA A CA 1
ATOM 1293 C C . ALA A 1 164 ? 15.399 5.969 -4.303 1.00 77.94 164 ALA A C 1
ATOM 1295 O O . ALA A 1 164 ? 15.841 6.781 -5.108 1.00 77.94 164 ALA A O 1
ATOM 1296 N N . ALA A 1 165 ? 16.147 4.960 -3.849 1.00 76.94 165 ALA A N 1
ATOM 1297 C CA . ALA A 1 165 ? 17.530 4.739 -4.270 1.00 76.94 165 ALA A CA 1
ATOM 1298 C C . ALA A 1 165 ? 17.638 4.415 -5.770 1.00 76.94 165 ALA A C 1
ATOM 1300 O O . ALA A 1 165 ? 18.588 4.841 -6.424 1.00 76.94 165 ALA A O 1
ATOM 1301 N N . ALA A 1 166 ? 16.658 3.700 -6.332 1.00 72.31 166 ALA A N 1
ATOM 1302 C CA . ALA A 1 166 ? 16.591 3.434 -7.767 1.00 72.31 166 ALA A CA 1
ATOM 1303 C C . ALA A 1 166 ? 16.305 4.698 -8.597 1.00 72.31 166 ALA A C 1
ATOM 1305 O O . ALA A 1 166 ? 16.758 4.775 -9.739 1.00 72.31 166 ALA A O 1
ATOM 1306 N N . MET A 1 167 ? 15.602 5.686 -8.025 1.00 66.69 167 MET A N 1
ATOM 1307 C CA . MET A 1 167 ? 15.422 7.011 -8.633 1.00 66.69 167 MET A CA 1
ATOM 1308 C C . MET A 1 167 ? 16.690 7.871 -8.569 1.00 66.69 167 MET A C 1
ATOM 1310 O O . MET A 1 167 ? 16.916 8.665 -9.478 1.00 66.69 167 MET A O 1
ATOM 1314 N N . ASP A 1 168 ? 17.484 7.721 -7.506 1.00 62.25 168 ASP A N 1
ATOM 1315 C CA . ASP A 1 168 ? 18.605 8.613 -7.187 1.00 62.25 168 ASP A CA 1
ATOM 1316 C C . ASP A 1 168 ? 19.955 8.150 -7.759 1.00 62.25 168 ASP A C 1
ATOM 1318 O O . ASP A 1 168 ? 20.799 8.987 -8.039 1.00 62.25 168 ASP A O 1
ATOM 1322 N N . ARG A 1 169 ? 20.176 6.831 -7.923 1.00 56.34 169 ARG A N 1
ATOM 1323 C CA . ARG A 1 169 ? 21.453 6.196 -8.337 1.00 56.34 169 ARG A CA 1
ATOM 1324 C C . ARG A 1 169 ? 22.696 7.068 -8.112 1.00 56.34 169 ARG A C 1
ATOM 1326 O O . ARG A 1 169 ? 23.385 7.483 -9.039 1.00 56.34 169 ARG A O 1
ATOM 1333 N N . VAL A 1 170 ? 23.019 7.251 -6.837 1.00 44.72 170 VAL A N 1
ATOM 1334 C CA . VAL A 1 170 ? 24.326 7.700 -6.357 1.00 44.72 170 VAL A CA 1
ATOM 1335 C C . VAL A 1 170 ? 25.405 6.736 -6.885 1.00 44.72 170 VAL A C 1
ATOM 1337 O O . VAL A 1 170 ? 25.653 5.701 -6.268 1.00 44.72 170 VAL A O 1
ATOM 1340 N N . GLY A 1 171 ? 26.038 7.042 -8.025 1.00 41.31 171 GLY A N 1
ATOM 1341 C CA . GLY A 1 171 ? 27.352 6.480 -8.375 1.00 41.31 171 GLY A CA 1
ATOM 1342 C C . GLY A 1 171 ? 27.619 5.985 -9.803 1.00 41.31 171 GLY A C 1
ATOM 1343 O O . GLY A 1 171 ? 28.787 5.767 -10.098 1.00 41.31 171 GLY A O 1
ATOM 1344 N N . ASP A 1 172 ? 26.629 5.846 -10.686 1.00 48.69 172 ASP A N 1
ATOM 1345 C CA . ASP A 1 172 ? 26.847 5.542 -12.116 1.00 48.69 172 ASP A CA 1
ATOM 1346 C C . ASP A 1 172 ? 26.048 6.554 -12.951 1.00 48.69 172 ASP A C 1
ATOM 1348 O O . ASP A 1 172 ? 24.907 6.821 -12.582 1.00 48.69 172 ASP A O 1
ATOM 1352 N N . ASP A 1 173 ? 26.612 7.073 -14.056 1.00 51.41 173 ASP A N 1
ATOM 1353 C CA . ASP A 1 173 ? 26.064 8.062 -15.030 1.00 51.41 173 ASP A CA 1
ATOM 1354 C C . ASP A 1 173 ? 24.728 7.628 -15.711 1.00 51.41 173 ASP A C 1
ATOM 1356 O O . ASP A 1 173 ? 24.554 7.673 -16.926 1.00 51.41 173 ASP A O 1
ATOM 1360 N N . THR A 1 174 ? 23.765 7.115 -14.943 1.00 50.88 174 THR A N 1
ATOM 1361 C CA . THR A 1 174 ? 22.510 6.485 -15.389 1.00 50.88 174 THR A CA 1
ATOM 1362 C C . THR A 1 174 ? 21.339 6.825 -14.457 1.00 50.88 174 THR A C 1
ATOM 1364 O O . THR A 1 174 ? 20.483 5.978 -14.178 1.00 50.88 174 THR A O 1
ATOM 1367 N N . GLY A 1 175 ? 21.316 8.049 -13.924 1.00 52.78 175 GLY A N 1
ATOM 1368 C CA . GLY A 1 175 ? 20.166 8.578 -13.189 1.00 52.78 175 GLY A CA 1
ATOM 1369 C C . GLY A 1 175 ? 18.926 8.716 -14.084 1.00 52.78 175 GLY A C 1
ATOM 1370 O O . GLY A 1 175 ? 19.031 8.769 -15.306 1.00 52.78 175 GLY A O 1
ATOM 1371 N N . MET A 1 176 ? 17.730 8.781 -13.482 1.00 51.06 176 MET A N 1
ATOM 1372 C CA . MET A 1 176 ? 16.482 9.062 -14.224 1.00 51.06 176 MET A CA 1
ATOM 1373 C C . MET A 1 176 ? 16.356 10.529 -14.676 1.00 51.06 176 MET A C 1
ATOM 1375 O O . MET A 1 176 ? 15.401 10.883 -15.367 1.00 51.06 176 MET A O 1
ATOM 1379 N N . TRP A 1 177 ? 17.302 11.372 -14.270 1.00 49.69 177 TRP A N 1
ATOM 1380 C CA . TRP A 1 177 ? 17.389 12.784 -14.610 1.00 49.69 177 TRP A CA 1
ATOM 1381 C C . TRP A 1 177 ? 18.626 12.998 -15.485 1.00 49.69 177 TRP A C 1
ATOM 1383 O O . TRP A 1 177 ? 19.700 12.515 -15.132 1.00 49.69 177 TRP A O 1
ATOM 1393 N N . ASP A 1 178 ? 18.472 13.714 -16.600 1.00 46.94 178 ASP A N 1
ATOM 1394 C CA . ASP A 1 178 ? 19.613 14.309 -17.305 1.00 46.94 178 ASP A CA 1
ATOM 1395 C C . ASP A 1 178 ? 20.081 15.528 -16.492 1.00 46.94 178 ASP A C 1
ATOM 1397 O O . ASP A 1 178 ? 19.273 16.425 -16.221 1.00 46.94 178 ASP A O 1
ATOM 1401 N N . GLU A 1 179 ? 21.359 15.563 -16.104 1.00 43.75 179 GLU A N 1
ATOM 1402 C CA . GLU A 1 179 ? 22.048 16.807 -15.713 1.00 43.75 179 GLU A CA 1
ATOM 1403 C C . GLU A 1 179 ? 22.638 17.521 -16.937 1.00 43.75 179 GLU A C 1
ATOM 1405 O O . GLU A 1 179 ? 23.221 16.842 -17.816 1.00 43.75 179 GLU A O 1
#